Protein AF-A0A813H7I4-F1 (afdb_monomer_lite)

Foldseek 3Di:
DFPQAPDDLLVVQCVQANDLGAFQAEAEAQCFLVPPDSCNVRLVSPHAAEAEDQDPVRLVNNCVPRDDPRYDYDHDDDALVCLQVVCVVRVSRNAAHQEYEHDPLAQRPSNVVSSVVVHDHFKYKFWADLQDDPPFWFAFRDRPPVPDSRHGTHPNNCQVVVVVVQWHFRHDDLTMTMIGHCVSDHDDDPVNVVVVNVRSCVNRVVPDDPVVVVPPDDPCPRVVSSVCCVPDDVVVSVVVCVCVVVVDPDRTDGDPPD

Organism: Polarella glacialis (NCBI:txid89957)

Structure (mmCIF, N/CA/C/O backbone):
data_AF-A0A813H7I4-F1
#
_entry.id   AF-A0A813H7I4-F1
#
loop_
_atom_site.group_PDB
_atom_site.id
_atom_site.type_symbol
_atom_site.label_atom_id
_atom_site.label_alt_id
_atom_site.label_comp_id
_atom_site.label_asym_id
_atom_site.label_entity_id
_atom_site.label_seq_id
_atom_site.pdbx_PDB_ins_code
_atom_site.Cartn_x
_atom_site.Cartn_y
_atom_site.Cartn_z
_atom_site.occupancy
_atom_site.B_iso_or_equiv
_atom_site.auth_seq_id
_atom_site.auth_comp_id
_atom_site.auth_asym_id
_atom_site.auth_atom_id
_atom_site.pdbx_PDB_model_num
ATOM 1 N N . MET A 1 1 ? -14.033 4.086 -21.058 1.00 45.59 1 MET A N 1
ATOM 2 C CA . MET A 1 1 ? -12.758 3.762 -20.389 1.00 45.59 1 MET A CA 1
ATOM 3 C C . MET A 1 1 ? -13.034 2.834 -19.216 1.00 45.59 1 MET A C 1
ATOM 5 O O . MET A 1 1 ? -14.112 2.938 -18.639 1.00 45.59 1 MET A O 1
ATOM 9 N N . PRO A 1 2 ? -12.124 1.906 -18.903 1.00 55.72 2 PRO A N 1
ATOM 10 C CA . PRO A 1 2 ? -12.228 1.058 -17.719 1.00 55.72 2 PRO A CA 1
ATOM 11 C C . PRO A 1 2 ? -12.329 1.917 -16.452 1.00 55.72 2 PRO A C 1
ATOM 13 O O . PRO A 1 2 ? -11.607 2.903 -16.336 1.00 55.72 2 PRO A O 1
ATOM 16 N N . GLN A 1 3 ? -13.182 1.544 -15.495 1.00 71.12 3 GLN A N 1
ATOM 17 C CA . GLN A 1 3 ? -13.343 2.293 -14.235 1.00 71.12 3 GLN A CA 1
ATOM 18 C C . GLN A 1 3 ? -12.070 2.324 -13.369 1.00 71.12 3 GLN A C 1
ATOM 20 O O . GLN A 1 3 ? -11.965 3.164 -12.483 1.00 71.12 3 GLN A O 1
ATOM 25 N N . VAL A 1 4 ? -11.092 1.456 -13.660 1.00 79.62 4 VAL A N 1
ATOM 26 C CA . VAL A 1 4 ? -9.833 1.292 -12.907 1.00 79.62 4 VAL A CA 1
ATOM 27 C C . VAL A 1 4 ? -9.048 2.591 -12.756 1.00 79.62 4 VAL A C 1
ATOM 29 O O . VAL A 1 4 ? -8.361 2.753 -11.761 1.00 79.62 4 VAL A O 1
ATOM 32 N N . CYS A 1 5 ? -9.156 3.506 -13.720 1.00 78.88 5 CYS A N 1
ATOM 33 C CA . CYS A 1 5 ? -8.391 4.757 -13.739 1.00 78.88 5 CYS A CA 1
ATOM 34 C C . CYS A 1 5 ? -9.271 5.983 -13.958 1.00 78.88 5 CYS A C 1
ATOM 36 O O . CYS A 1 5 ? -8.814 7.036 -14.394 1.00 78.88 5 CYS A O 1
ATOM 38 N N . ALA A 1 6 ? -10.571 5.847 -13.701 1.00 76.75 6 ALA A N 1
ATOM 39 C CA . ALA A 1 6 ? -11.514 6.942 -13.842 1.00 76.75 6 ALA A CA 1
ATOM 40 C C . ALA A 1 6 ? -11.460 7.858 -12.604 1.00 76.75 6 ALA A C 1
ATOM 42 O O . ALA A 1 6 ? -12.446 7.957 -11.888 1.00 76.75 6 ALA A O 1
ATOM 43 N N . GLY A 1 7 ? -10.309 8.486 -12.329 1.00 82.81 7 GLY A N 1
ATOM 44 C CA . GLY A 1 7 ? -10.075 9.419 -11.211 1.00 82.81 7 GLY A CA 1
ATOM 45 C C . GLY A 1 7 ? -9.144 8.869 -10.114 1.00 82.81 7 GLY A C 1
ATOM 46 O O . GLY A 1 7 ? -8.697 7.728 -10.235 1.00 82.81 7 GLY A O 1
ATOM 47 N N . PRO A 1 8 ? -8.903 9.633 -9.033 1.00 87.38 8 PRO A N 1
ATOM 48 C CA . PRO A 1 8 ? -7.902 9.315 -8.011 1.00 87.38 8 PRO A CA 1
ATOM 49 C C . PRO A 1 8 ? -8.206 8.016 -7.262 1.00 87.38 8 PRO A C 1
ATOM 51 O O . PRO A 1 8 ? -9.368 7.644 -7.081 1.00 87.38 8 PRO A O 1
ATOM 54 N N . VAL A 1 9 ? -7.166 7.338 -6.771 1.00 90.06 9 VAL A N 1
ATOM 55 C CA . VAL A 1 9 ? -7.314 6.098 -5.988 1.00 90.06 9 VAL A CA 1
ATOM 56 C C . VAL A 1 9 ? -8.225 6.254 -4.769 1.00 90.06 9 VAL A C 1
ATOM 58 O O . VAL A 1 9 ? -8.968 5.332 -4.437 1.00 90.06 9 VAL A O 1
ATOM 61 N N . SER A 1 10 ? -8.225 7.432 -4.147 1.00 90.81 10 SER A N 1
ATOM 62 C CA . SER A 1 10 ? -8.954 7.750 -2.916 1.00 90.81 10 SER A CA 1
ATOM 63 C C . SER A 1 10 ? -10.484 7.705 -3.055 1.00 90.81 10 SER A C 1
ATOM 65 O O . SER A 1 10 ? -11.192 7.453 -2.080 1.00 90.81 10 SER A O 1
ATOM 67 N N . ASP A 1 11 ? -11.018 7.852 -4.265 1.00 90.19 11 ASP A N 1
ATOM 68 C CA . ASP A 1 11 ? -12.459 7.774 -4.536 1.00 90.19 11 ASP A CA 1
ATOM 69 C C . ASP A 1 11 ? -13.044 6.372 -4.277 1.00 90.19 11 ASP A C 1
ATOM 71 O O . ASP A 1 11 ? -14.259 6.214 -4.130 1.00 90.19 11 ASP A O 1
ATOM 75 N N . ILE A 1 12 ? -12.210 5.323 -4.236 1.00 90.50 12 ILE A N 1
ATOM 76 C CA . ILE A 1 12 ? -12.680 3.951 -3.986 1.00 90.50 12 ILE A CA 1
ATOM 77 C C . ILE A 1 12 ? -13.333 3.814 -2.604 1.00 90.50 12 ILE A C 1
ATOM 79 O O . ILE A 1 12 ? -14.243 3.000 -2.423 1.00 90.50 12 ILE A O 1
ATOM 83 N N . TRP A 1 13 ? -12.923 4.635 -1.635 1.00 94.06 13 TRP A N 1
ATOM 84 C CA . TRP A 1 13 ? -13.361 4.513 -0.248 1.00 94.06 13 TRP A CA 1
ATOM 85 C C . TRP A 1 13 ? -14.826 4.846 -0.044 1.00 94.06 13 TRP A C 1
ATOM 87 O O . TRP A 1 13 ? -15.459 4.230 0.806 1.00 94.06 13 TRP A O 1
ATOM 97 N N . GLU A 1 14 ? -15.393 5.754 -0.835 1.00 91.56 14 GLU A N 1
ATOM 98 C CA . GLU A 1 14 ? -16.814 6.093 -0.721 1.00 91.56 14 GLU A CA 1
ATOM 99 C C . GLU A 1 14 ? -17.712 4.915 -1.122 1.00 91.56 14 GLU A C 1
ATOM 101 O O . GLU A 1 14 ? -18.791 4.737 -0.563 1.00 91.56 14 GLU A O 1
ATOM 106 N N . SER A 1 15 ? -17.242 4.055 -2.032 1.00 87.81 15 SER A N 1
ATOM 107 C CA . SER A 1 15 ? -17.978 2.847 -2.423 1.00 87.81 15 SER A CA 1
ATOM 108 C C . SER A 1 15 ? -17.974 1.757 -1.345 1.00 87.81 15 SER A C 1
ATOM 110 O O . SER A 1 15 ? -18.937 1.002 -1.234 1.00 87.81 15 SER A O 1
ATOM 112 N N . LEU A 1 16 ? -16.909 1.685 -0.539 1.00 87.81 16 LEU A N 1
ATOM 113 C CA . LEU A 1 16 ? -16.742 0.676 0.512 1.00 87.81 16 LEU A CA 1
ATOM 114 C C . LEU A 1 16 ? -17.289 1.140 1.863 1.00 87.81 16 LEU A C 1
ATOM 116 O O . LEU A 1 16 ? -17.884 0.356 2.599 1.00 87.81 16 LEU A O 1
ATOM 120 N N . TRP A 1 17 ? -17.110 2.421 2.173 1.00 93.31 17 TRP A N 1
ATOM 121 C CA . TRP A 1 17 ? -17.512 3.051 3.424 1.00 93.31 17 TRP A CA 1
ATOM 122 C C . TRP A 1 17 ? -18.248 4.372 3.135 1.00 93.31 17 TRP A C 1
ATOM 124 O O . TRP A 1 17 ? -17.666 5.454 3.276 1.00 93.31 17 TRP A O 1
ATOM 134 N N . PRO A 1 18 ? -19.530 4.307 2.728 1.00 91.31 18 PRO A N 1
ATOM 135 C CA . PRO A 1 18 ? -20.284 5.481 2.306 1.00 91.31 18 PRO A CA 1
ATOM 136 C C . PRO A 1 18 ? -20.618 6.431 3.463 1.00 91.31 18 PRO A C 1
ATOM 138 O O . PRO A 1 18 ? -20.847 6.030 4.612 1.00 91.31 18 PRO A O 1
ATOM 141 N N . GLY A 1 19 ? -20.693 7.723 3.149 1.00 91.31 19 GLY A N 1
ATOM 142 C CA . GLY A 1 19 ? -21.045 8.782 4.085 1.00 91.31 19 GLY A CA 1
ATOM 143 C C . GLY A 1 19 ? -20.046 8.888 5.236 1.00 91.31 19 GLY A C 1
ATOM 144 O O . GLY A 1 19 ? -18.866 9.156 5.028 1.00 91.31 19 GLY A O 1
ATOM 145 N N . LYS A 1 20 ? -20.527 8.700 6.472 1.00 87.88 20 LYS A N 1
ATOM 146 C CA . LYS A 1 20 ? -19.705 8.792 7.695 1.00 87.88 20 LYS A CA 1
ATOM 147 C C . LYS A 1 20 ? -19.072 7.463 8.123 1.00 87.88 20 LYS A C 1
ATOM 149 O O . LYS A 1 20 ? -18.359 7.444 9.122 1.00 87.88 20 LYS A O 1
ATOM 154 N N . ALA A 1 21 ? -19.371 6.356 7.440 1.00 88.38 21 ALA A N 1
ATOM 155 C CA . ALA A 1 21 ? -18.761 5.070 7.758 1.00 88.38 21 ALA A CA 1
ATOM 156 C C . ALA A 1 21 ? -17.258 5.101 7.446 1.00 88.38 21 ALA A C 1
ATOM 158 O O . ALA A 1 21 ? -16.828 5.802 6.536 1.00 88.38 21 ALA A O 1
ATOM 159 N N . THR A 1 22 ? -16.459 4.331 8.180 1.00 93.38 22 THR A N 1
ATOM 160 C CA . THR A 1 22 ? -15.022 4.195 7.918 1.00 93.38 22 THR A CA 1
ATOM 161 C C . THR A 1 22 ? -14.522 2.818 8.332 1.00 93.38 22 THR A C 1
ATOM 163 O O . THR A 1 22 ? -15.202 2.108 9.079 1.00 93.38 22 THR A O 1
ATOM 166 N N . ALA A 1 23 ? -13.330 2.460 7.864 1.00 91.81 23 ALA A N 1
ATOM 167 C CA . ALA A 1 23 ? -12.610 1.293 8.344 1.00 91.81 23 ALA A CA 1
ATOM 168 C C . ALA A 1 23 ? -12.331 1.442 9.846 1.00 91.81 23 ALA A C 1
ATOM 170 O O 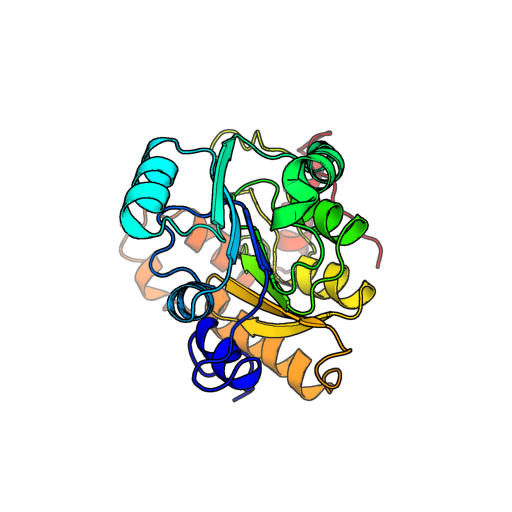. ALA A 1 23 ? -11.821 2.464 10.311 1.00 91.81 23 ALA A O 1
ATOM 171 N N . SER A 1 24 ? -12.643 0.407 10.620 1.00 92.56 24 SER A N 1
ATOM 172 C CA . SER A 1 24 ? -12.442 0.412 12.068 1.00 92.56 24 SER A CA 1
ATOM 173 C C . SER A 1 24 ? -10.961 0.487 12.436 1.00 92.56 24 SER A C 1
ATOM 175 O O . SER A 1 24 ? -10.580 1.204 13.366 1.00 92.56 24 SER A O 1
ATOM 177 N N . LYS A 1 25 ? -10.122 -0.244 11.695 1.00 96.50 25 LYS A N 1
ATOM 178 C CA . LYS A 1 25 ? -8.674 -0.302 11.883 1.00 96.50 25 LYS A CA 1
ATOM 179 C C . LYS A 1 25 ? -7.960 -0.375 10.551 1.00 96.50 25 LYS A C 1
ATOM 181 O O . LYS A 1 25 ? -8.337 -1.164 9.684 1.00 96.50 25 LYS A O 1
ATOM 186 N N . ILE A 1 26 ? -6.879 0.380 10.448 1.00 97.81 26 ILE A N 1
ATOM 187 C CA . ILE A 1 26 ? -5.976 0.350 9.306 1.00 97.81 26 ILE A CA 1
ATOM 188 C C . ILE A 1 26 ? -4.527 0.181 9.771 1.00 97.81 26 ILE A C 1
ATOM 190 O O . ILE A 1 26 ? -4.180 0.517 10.904 1.00 97.81 26 ILE A O 1
ATOM 194 N N . ILE A 1 27 ? -3.677 -0.364 8.908 1.00 98.12 27 ILE A N 1
ATOM 195 C CA . ILE A 1 27 ? -2.226 -0.371 9.108 1.00 98.12 27 ILE A CA 1
ATOM 196 C C . ILE A 1 27 ? -1.616 0.469 7.992 1.00 98.12 27 ILE A C 1
ATOM 198 O O . ILE A 1 27 ? -1.842 0.163 6.826 1.00 98.12 27 ILE A O 1
ATOM 202 N N . ILE A 1 28 ? -0.855 1.506 8.334 1.00 97.25 28 ILE A N 1
ATOM 203 C CA . ILE A 1 28 ? -0.099 2.305 7.363 1.00 97.25 28 ILE A CA 1
ATOM 204 C C . ILE A 1 28 ? 1.380 2.232 7.716 1.00 97.25 28 ILE A C 1
ATOM 206 O O . ILE A 1 28 ? 1.788 2.630 8.809 1.00 97.25 28 ILE A O 1
ATOM 210 N N . ILE A 1 29 ? 2.173 1.734 6.777 1.00 96.25 29 ILE A N 1
ATOM 211 C CA . ILE A 1 29 ? 3.627 1.677 6.856 1.00 96.25 29 ILE A CA 1
ATOM 212 C C . ILE A 1 29 ? 4.186 2.682 5.852 1.00 96.25 29 ILE A C 1
ATOM 214 O O . ILE A 1 29 ? 3.844 2.602 4.679 1.00 96.25 29 ILE A O 1
ATOM 218 N N . GLY A 1 30 ? 5.006 3.615 6.331 1.00 93.19 30 GLY A N 1
ATOM 219 C CA . GLY A 1 30 ? 5.363 4.821 5.587 1.00 93.19 30 GLY A CA 1
ATOM 220 C C . GLY A 1 30 ? 4.258 5.868 5.641 1.00 93.19 30 GLY A C 1
ATOM 221 O O . GLY A 1 30 ? 3.775 6.347 4.627 1.00 93.19 30 GLY A O 1
ATOM 222 N N . CYS A 1 31 ? 3.774 6.182 6.846 1.00 89.75 31 CYS A N 1
ATOM 223 C CA . CYS A 1 31 ? 2.616 7.063 6.998 1.00 89.75 31 CYS A CA 1
ATOM 224 C C . CYS A 1 31 ? 2.895 8.541 6.685 1.00 89.75 31 CYS A C 1
ATOM 226 O O . CYS A 1 31 ? 1.966 9.350 6.670 1.00 89.75 31 CYS A O 1
ATOM 228 N N . GLY A 1 32 ? 4.158 8.920 6.502 1.00 86.81 32 GLY A N 1
ATOM 229 C CA . GLY A 1 32 ? 4.569 10.273 6.195 1.00 86.81 32 GLY A CA 1
ATOM 230 C C . GLY A 1 32 ? 3.969 11.292 7.159 1.00 86.81 32 GLY A C 1
ATOM 231 O O . GLY A 1 32 ? 3.989 11.129 8.382 1.00 86.81 32 GLY A O 1
ATOM 232 N N . VAL A 1 33 ? 3.418 12.361 6.591 1.00 82.25 33 VAL A N 1
ATOM 233 C CA . VAL A 1 33 ? 2.656 13.376 7.335 1.00 82.25 33 VAL A CA 1
ATOM 234 C C . VAL A 1 33 ? 1.144 13.110 7.324 1.00 82.25 33 VAL A C 1
ATOM 236 O O . VAL A 1 33 ? 0.395 13.946 7.830 1.00 82.25 33 VAL A O 1
ATOM 239 N N . LEU A 1 34 ? 0.705 11.966 6.773 1.00 81.19 34 LEU A N 1
ATOM 240 C CA . LEU A 1 34 ? -0.694 11.537 6.626 1.00 81.19 34 LEU A CA 1
ATOM 241 C C . LEU A 1 34 ? -1.596 12.510 5.846 1.00 81.19 34 LEU A C 1
ATOM 243 O O . LEU A 1 34 ? -2.817 12.509 6.008 1.00 81.19 34 LEU A O 1
ATOM 247 N N . LYS A 1 35 ? -0.999 13.348 4.998 1.00 81.50 35 LYS A N 1
ATOM 248 C CA . LYS A 1 35 ? -1.699 14.334 4.175 1.00 81.50 35 LYS A CA 1
ATOM 249 C C . LYS A 1 35 ? -1.490 13.993 2.708 1.00 81.50 35 LYS A C 1
ATOM 251 O O . LYS A 1 35 ? -0.368 13.705 2.321 1.00 81.50 35 LYS A O 1
ATOM 256 N N . GLU A 1 36 ? -2.562 14.086 1.926 1.00 82.88 36 GLU A N 1
ATOM 257 C CA . GLU A 1 36 ? -2.615 13.753 0.496 1.00 82.88 36 GLU A CA 1
ATOM 258 C C . GLU A 1 36 ? -2.313 12.271 0.207 1.00 82.88 36 GLU A C 1
ATOM 260 O O . GLU A 1 36 ? -2.089 11.884 -0.932 1.00 82.88 36 GLU A O 1
ATOM 265 N N . GLU A 1 37 ? -2.391 11.432 1.242 1.00 88.25 37 GLU A N 1
ATOM 266 C CA . GLU A 1 37 ? -2.252 9.983 1.147 1.00 88.25 37 GLU A CA 1
ATOM 267 C C . GLU A 1 37 ? -3.524 9.344 0.574 1.00 88.25 37 GLU A C 1
ATOM 269 O O . GLU A 1 37 ? -4.634 9.792 0.906 1.00 88.25 37 GLU A O 1
ATOM 274 N N . PRO A 1 38 ? -3.418 8.226 -0.170 1.00 91.94 38 PRO A N 1
ATOM 275 C CA . PRO A 1 38 ? -4.579 7.500 -0.676 1.00 91.94 38 PRO A CA 1
ATOM 276 C C . PRO A 1 38 ? -5.618 7.207 0.406 1.00 91.94 38 PRO A C 1
ATOM 278 O O . PRO A 1 38 ? -6.814 7.295 0.148 1.00 91.94 38 PRO A O 1
ATOM 281 N N . THR A 1 39 ? -5.183 6.897 1.630 1.00 94.44 39 THR A N 1
ATOM 282 C CA . THR A 1 39 ? -6.037 6.537 2.774 1.00 94.44 39 THR A CA 1
ATOM 283 C C . THR A 1 39 ? -6.549 7.721 3.599 1.00 94.44 39 THR A C 1
ATOM 285 O O . THR A 1 39 ? -7.346 7.504 4.518 1.00 94.44 39 THR A O 1
ATOM 288 N N . GLN A 1 40 ? -6.176 8.966 3.277 1.00 93.31 40 GLN A N 1
ATOM 289 C CA . GLN A 1 40 ? -6.597 10.150 4.035 1.00 93.31 40 GLN A CA 1
ATOM 290 C C . GLN A 1 40 ? -8.125 10.237 4.238 1.00 93.31 40 GLN A C 1
ATOM 292 O O . GLN A 1 40 ? -8.540 10.461 5.377 1.00 93.31 40 GLN A O 1
ATOM 297 N N . PRO A 1 41 ? -8.997 9.963 3.241 1.00 94.62 41 PRO A N 1
ATOM 298 C CA . PRO A 1 41 ? -10.444 10.033 3.462 1.00 94.62 41 PRO A CA 1
ATOM 299 C C . PRO A 1 41 ? -10.965 9.084 4.550 1.00 94.62 41 PRO A C 1
ATOM 301 O O . PRO A 1 41 ? -11.939 9.397 5.231 1.00 94.62 41 PRO A O 1
ATOM 304 N N . LEU A 1 42 ? -10.326 7.925 4.754 1.00 95.38 42 LEU A N 1
ATOM 305 C CA . LEU A 1 42 ? -10.690 7.005 5.838 1.00 95.38 42 LEU A CA 1
ATOM 306 C C . LEU A 1 42 ? -10.330 7.599 7.202 1.00 95.38 42 LEU A C 1
ATOM 308 O O . LEU A 1 42 ? -11.085 7.468 8.173 1.00 95.38 42 LEU A O 1
ATOM 312 N N . LEU A 1 43 ? -9.189 8.284 7.268 1.00 94.56 43 LEU A N 1
ATOM 313 C CA . LEU A 1 43 ? -8.713 8.962 8.464 1.00 94.56 43 LEU A CA 1
ATOM 314 C C . LEU A 1 43 ? -9.567 10.173 8.819 1.00 94.56 43 LEU A C 1
ATOM 316 O O . LEU A 1 43 ? -9.892 10.349 9.994 1.00 94.56 43 LEU A O 1
ATOM 320 N N . ASP A 1 44 ? -9.989 10.954 7.832 1.00 93.31 44 ASP A N 1
ATOM 321 C CA . ASP A 1 44 ? -10.892 12.091 8.034 1.00 93.31 44 ASP A CA 1
ATOM 322 C C . ASP A 1 44 ? -12.243 11.634 8.605 1.00 93.31 44 ASP A C 1
ATOM 324 O O . ASP A 1 44 ? -12.839 12.306 9.447 1.00 93.31 44 ASP A O 1
ATOM 328 N N . LYS A 1 45 ? -12.691 10.427 8.231 1.00 94.50 45 LYS A N 1
ATOM 329 C CA . LYS A 1 45 ? -13.884 9.774 8.795 1.00 94.50 45 LYS A CA 1
ATOM 330 C C . LYS A 1 45 ? -13.641 9.093 10.152 1.00 94.50 45 LYS A C 1
ATOM 332 O O . LYS A 1 45 ? -14.567 8.523 10.724 1.00 94.50 45 LYS A O 1
ATOM 337 N N . GLY A 1 46 ? -12.425 9.160 10.696 1.00 95.00 46 GLY A N 1
ATOM 338 C CA . GLY A 1 46 ? -12.100 8.698 12.049 1.00 95.00 46 GLY A CA 1
ATOM 339 C C . GLY A 1 46 ? -11.478 7.305 12.145 1.00 95.00 46 GLY A C 1
ATOM 340 O O . GLY A 1 46 ? -11.423 6.761 13.250 1.00 95.00 46 GLY A O 1
ATOM 341 N N . ALA A 1 47 ? -10.980 6.731 11.041 1.00 96.25 47 ALA A N 1
ATOM 342 C CA . ALA A 1 47 ? -10.280 5.448 11.090 1.00 96.25 47 ALA A CA 1
ATOM 343 C C . ALA A 1 47 ? -9.118 5.495 12.097 1.00 96.25 47 ALA A C 1
ATOM 345 O O . ALA A 1 47 ? -8.348 6.467 12.162 1.00 96.25 47 ALA A O 1
ATOM 346 N N . GLY A 1 48 ? -9.035 4.443 12.911 1.00 96.75 48 GLY A N 1
ATOM 347 C CA . GLY A 1 48 ? -7.949 4.193 13.852 1.00 96.75 48 GLY A CA 1
ATOM 348 C C . GLY A 1 48 ? -6.966 3.158 13.315 1.00 96.75 48 GLY A C 1
ATOM 349 O O . GLY A 1 48 ? -7.130 2.648 12.211 1.00 96.75 48 GLY A O 1
ATOM 350 N N . GLY A 1 49 ? -5.970 2.798 14.118 1.00 97.44 49 GLY A N 1
ATOM 351 C CA . GLY A 1 49 ? -5.065 1.697 13.804 1.00 97.44 49 GLY A CA 1
ATOM 352 C C . GLY A 1 49 ? -3.601 1.980 14.107 1.00 97.44 49 GLY A C 1
ATOM 353 O O . GLY A 1 49 ? -3.286 2.725 15.038 1.00 97.44 49 GLY A O 1
ATOM 354 N N . LEU A 1 50 ? -2.722 1.324 13.354 1.00 97.81 50 LEU A N 1
ATOM 355 C CA . LEU A 1 50 ? -1.273 1.347 13.535 1.00 97.81 50 LEU A CA 1
ATOM 356 C C . LEU A 1 50 ? -0.609 2.091 12.373 1.00 97.81 50 LEU A C 1
ATOM 358 O O . LEU A 1 50 ? -0.794 1.728 11.217 1.00 97.81 50 LEU A O 1
ATOM 362 N N . PHE A 1 51 ? 0.189 3.098 12.697 1.00 97.38 51 PHE A N 1
ATOM 363 C CA . PHE A 1 51 ? 0.850 3.985 11.748 1.00 97.38 51 PHE A CA 1
ATOM 364 C C . PHE A 1 51 ? 2.340 3.989 12.049 1.00 97.38 51 PHE A C 1
ATOM 366 O O . PHE A 1 51 ? 2.728 4.143 13.207 1.00 97.38 51 PHE A O 1
ATOM 373 N N . ILE A 1 52 ? 3.175 3.791 11.038 1.00 96.62 52 ILE A N 1
ATOM 374 C CA . ILE A 1 52 ? 4.618 3.656 11.225 1.00 96.62 52 ILE A CA 1
ATOM 375 C C . ILE A 1 52 ? 5.344 4.460 10.165 1.00 96.62 52 ILE A C 1
ATOM 377 O O . ILE A 1 52 ? 5.023 4.349 8.987 1.00 96.62 52 ILE A O 1
ATOM 381 N N . ASP A 1 53 ? 6.353 5.220 10.576 1.00 95.69 53 ASP A N 1
ATOM 382 C CA . ASP A 1 53 ? 7.290 5.871 9.662 1.00 95.69 53 ASP A CA 1
ATOM 383 C C . ASP A 1 53 ? 8.682 5.962 10.310 1.00 95.69 53 ASP A C 1
ATOM 385 O O . ASP A 1 53 ? 8.818 6.086 11.534 1.00 95.69 53 ASP A O 1
ATOM 389 N N . MET A 1 54 ? 9.739 5.873 9.506 1.00 93.81 54 MET A N 1
ATOM 390 C CA . MET A 1 54 ? 11.114 5.959 10.001 1.00 93.81 54 MET A CA 1
ATOM 391 C C . MET A 1 54 ? 11.590 7.406 10.195 1.00 93.81 54 MET A C 1
ATOM 393 O O . MET A 1 54 ? 12.455 7.659 11.039 1.00 93.81 54 MET A O 1
ATOM 397 N N . ASP A 1 55 ? 11.011 8.370 9.479 1.00 94.06 55 ASP A N 1
ATOM 398 C CA . ASP A 1 55 ? 11.336 9.785 9.598 1.00 94.06 55 ASP A CA 1
ATOM 399 C C . ASP A 1 55 ? 10.666 10.379 10.840 1.00 94.06 55 ASP A C 1
ATOM 401 O O . ASP A 1 55 ? 9.462 10.640 10.918 1.00 94.06 55 ASP A O 1
ATOM 405 N N . LYS A 1 56 ? 11.502 10.654 11.839 1.00 94.75 56 LYS A N 1
ATOM 406 C CA . LYS A 1 56 ? 11.089 11.234 13.117 1.00 94.75 56 LYS A CA 1
ATOM 407 C C . LYS A 1 56 ? 10.358 12.571 12.966 1.00 94.75 56 LYS A C 1
ATOM 409 O O . LYS A 1 56 ? 9.507 12.894 13.795 1.00 94.75 56 LYS A O 1
ATOM 414 N N . THR A 1 57 ? 10.700 13.369 11.959 1.00 94.31 57 THR A N 1
ATOM 415 C CA . THR A 1 57 ? 10.058 14.663 11.694 1.00 94.31 57 THR A CA 1
ATOM 416 C C . THR A 1 57 ? 8.645 14.448 11.172 1.00 94.31 57 THR A C 1
ATOM 418 O O . THR A 1 57 ? 7.706 15.043 11.705 1.00 94.31 57 THR A O 1
ATOM 421 N N . ARG A 1 58 ? 8.478 13.530 10.213 1.00 92.19 58 ARG A N 1
ATOM 422 C CA . ARG A 1 58 ? 7.165 13.149 9.672 1.00 92.19 58 ARG A CA 1
ATOM 423 C C . ARG A 1 58 ? 6.261 12.562 10.754 1.00 92.19 58 ARG A C 1
ATOM 425 O O . ARG A 1 58 ? 5.145 13.041 10.932 1.00 92.19 58 ARG A O 1
ATOM 432 N N . VAL A 1 59 ? 6.784 11.660 11.590 1.00 94.12 59 VAL A N 1
ATOM 433 C CA . VAL A 1 59 ? 6.038 11.101 12.734 1.00 94.12 59 VAL A CA 1
ATOM 434 C C . VAL A 1 59 ? 5.581 12.184 13.710 1.00 94.12 59 VAL A C 1
ATOM 436 O O . VAL A 1 59 ? 4.434 12.174 14.151 1.00 94.12 59 VAL A O 1
ATOM 439 N N . ARG A 1 60 ? 6.443 13.151 14.046 1.00 93.88 60 ARG A N 1
ATOM 440 C CA . ARG A 1 60 ? 6.052 14.273 14.917 1.00 93.88 60 ARG A CA 1
ATOM 441 C C . ARG A 1 60 ? 4.912 15.090 14.315 1.00 93.88 60 ARG A C 1
ATOM 443 O O . ARG A 1 60 ? 4.000 15.467 15.045 1.00 93.88 60 ARG A O 1
ATOM 450 N N . HIS A 1 61 ? 4.954 15.342 13.009 1.00 92.12 61 HIS A N 1
ATOM 451 C CA . HIS A 1 61 ? 3.888 16.051 12.303 1.00 92.12 61 HIS A CA 1
ATOM 452 C C . HIS A 1 61 ? 2.587 15.240 12.290 1.00 92.12 61 HIS A C 1
ATOM 454 O O . HIS A 1 61 ? 1.530 15.789 12.594 1.00 92.12 61 HIS A O 1
ATOM 460 N N . ALA A 1 62 ? 2.658 13.935 12.020 1.00 91.06 62 ALA A N 1
ATOM 461 C CA . ALA A 1 62 ? 1.504 13.040 12.060 1.00 91.06 62 ALA A CA 1
ATOM 462 C C . ALA A 1 62 ? 0.858 13.004 13.458 1.00 91.06 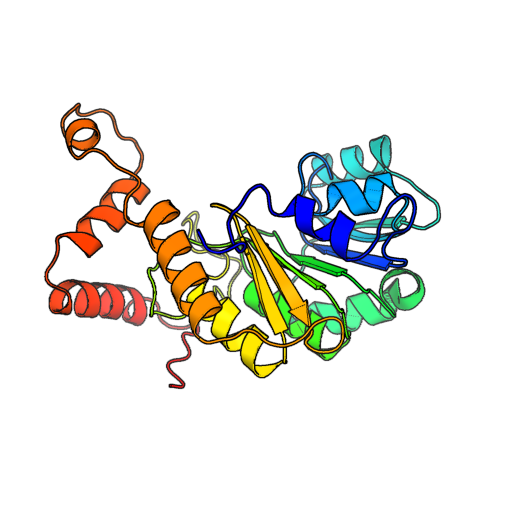62 ALA A C 1
ATOM 464 O O . ALA A 1 62 ? -0.361 13.112 13.583 1.00 91.06 62 ALA A O 1
ATOM 465 N N . ILE A 1 63 ? 1.664 12.942 14.525 1.00 92.62 63 ILE A N 1
ATOM 466 C CA . ILE A 1 63 ? 1.175 13.025 15.910 1.00 92.62 63 ILE A CA 1
ATOM 467 C C . ILE A 1 63 ? 0.502 14.374 16.170 1.00 92.62 63 ILE A C 1
ATOM 469 O O . ILE A 1 63 ? -0.590 14.410 16.728 1.00 92.62 63 ILE A O 1
ATOM 473 N N . PHE A 1 64 ? 1.122 15.480 15.760 1.00 91.56 64 PHE A N 1
ATOM 474 C CA . PHE A 1 64 ? 0.572 16.813 16.002 1.00 91.56 64 PHE A CA 1
ATOM 475 C C . PHE A 1 64 ? -0.768 17.038 15.285 1.00 91.56 64 PHE A C 1
ATOM 477 O O . PHE A 1 64 ? -1.696 17.580 15.879 1.00 91.56 64 PHE A O 1
ATOM 484 N N . ASN A 1 65 ? -0.887 16.591 14.034 1.00 87.50 65 ASN A N 1
ATOM 485 C CA . ASN A 1 65 ? -2.065 16.855 13.207 1.00 87.50 65 ASN A CA 1
ATOM 486 C C . ASN A 1 65 ? -3.191 15.836 13.403 1.00 87.50 65 ASN A C 1
ATOM 488 O O . ASN A 1 65 ? -4.355 16.159 13.178 1.00 87.50 65 ASN A O 1
ATOM 492 N N . MET A 1 66 ? -2.857 14.591 13.757 1.00 87.50 66 MET A N 1
ATOM 493 C CA . MET A 1 66 ? -3.777 13.461 13.599 1.00 87.50 66 MET A CA 1
ATOM 494 C C . MET A 1 66 ? -3.829 12.506 14.789 1.00 87.50 66 MET A C 1
ATOM 496 O O . MET A 1 66 ? -4.427 11.431 14.670 1.00 87.50 66 MET A O 1
ATOM 500 N N . ALA A 1 67 ? -3.269 12.883 15.941 1.00 87.06 67 ALA A N 1
ATOM 501 C CA . ALA A 1 67 ? -3.420 12.108 17.166 1.00 87.06 67 ALA A CA 1
ATOM 502 C C . ALA A 1 67 ? -4.901 11.874 17.507 1.00 87.06 67 ALA A C 1
ATOM 504 O O . ALA A 1 67 ? -5.710 12.797 17.581 1.00 87.06 67 ALA A O 1
ATOM 505 N N . ALA A 1 68 ? -5.239 10.613 17.758 1.00 91.56 68 ALA A N 1
ATOM 506 C CA . ALA A 1 68 ? -6.530 10.201 18.286 1.00 91.56 68 ALA A CA 1
ATOM 507 C C . ALA A 1 68 ? -6.326 8.976 19.191 1.00 91.56 68 ALA A C 1
ATOM 509 O O . ALA A 1 68 ? -5.410 8.195 18.934 1.00 91.56 68 ALA A O 1
ATOM 510 N N . PRO A 1 69 ? -7.179 8.738 20.207 1.00 92.94 69 PRO A N 1
ATOM 511 C CA . PRO A 1 69 ? -7.048 7.571 21.090 1.00 92.94 69 PRO A CA 1
ATOM 512 C C . PRO A 1 69 ? -7.071 6.224 20.353 1.00 92.94 69 PRO A C 1
ATOM 514 O O . PRO A 1 69 ? -6.537 5.231 20.839 1.00 92.94 69 PRO A O 1
ATOM 517 N N . SER A 1 70 ? -7.693 6.185 19.174 1.00 95.62 70 SER A N 1
ATOM 518 C CA . SER A 1 70 ? -7.770 5.010 18.309 1.00 95.62 70 SER A CA 1
ATOM 519 C C . SER A 1 70 ? -6.535 4.809 17.421 1.00 95.62 70 SER A C 1
ATOM 521 O O . SER A 1 70 ? -6.493 3.826 16.685 1.00 95.62 70 SER A O 1
ATOM 523 N N . ARG A 1 71 ? -5.538 5.704 17.460 1.00 96.25 71 ARG A N 1
ATOM 524 C CA . ARG A 1 71 ? -4.364 5.703 16.573 1.00 96.25 71 ARG A CA 1
ATOM 525 C C . ARG A 1 71 ? -3.076 5.556 17.370 1.00 96.25 71 ARG A C 1
ATOM 527 O O . ARG A 1 71 ? -2.809 6.338 18.278 1.00 96.25 71 ARG A O 1
ATOM 534 N N . LEU A 1 72 ? -2.255 4.589 16.981 1.00 97.06 72 LEU A N 1
ATOM 535 C CA . LEU A 1 72 ? -0.894 4.430 17.476 1.00 97.06 72 LEU A CA 1
ATOM 536 C C . LEU A 1 72 ? 0.086 4.776 16.358 1.00 97.06 72 LEU A C 1
ATOM 538 O O . LEU A 1 72 ? 0.127 4.073 15.352 1.00 97.06 72 LEU A O 1
ATOM 542 N N . ILE A 1 73 ? 0.867 5.838 16.550 1.00 96.69 73 ILE A N 1
ATOM 543 C CA . ILE A 1 73 ? 1.870 6.301 15.586 1.00 96.69 73 ILE A CA 1
ATOM 544 C C . ILE A 1 73 ? 3.262 6.015 16.154 1.00 96.69 73 ILE A C 1
ATOM 546 O O . ILE A 1 73 ? 3.597 6.496 17.238 1.00 96.69 73 ILE A O 1
ATOM 550 N N . LEU A 1 74 ? 4.059 5.223 15.440 1.00 96.62 74 LEU A N 1
ATOM 551 C CA . LEU A 1 74 ? 5.386 4.777 15.860 1.00 96.62 74 LEU A CA 1
ATOM 552 C C . LEU A 1 74 ? 6.470 5.344 14.946 1.00 96.62 74 LEU A C 1
ATOM 554 O O . LEU A 1 74 ? 6.309 5.398 13.729 1.00 96.62 74 LEU A O 1
ATOM 558 N N . ASN A 1 75 ? 7.605 5.707 15.547 1.00 96.19 75 ASN A N 1
ATOM 559 C CA . ASN A 1 75 ? 8.815 6.037 14.807 1.00 9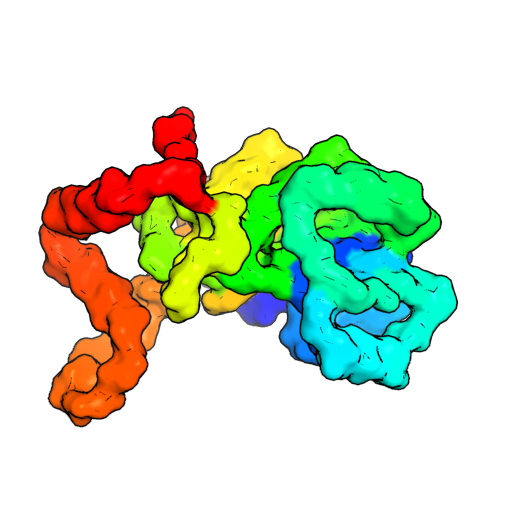6.19 75 ASN A CA 1
ATOM 560 C C . ASN A 1 75 ? 9.783 4.855 14.819 1.00 96.19 75 ASN A C 1
ATOM 562 O O . ASN A 1 75 ? 10.477 4.641 15.812 1.00 96.19 75 ASN A O 1
ATOM 566 N N . MET A 1 76 ? 9.811 4.083 13.735 1.00 94.94 76 MET A N 1
ATOM 567 C CA . MET A 1 76 ? 10.721 2.948 13.587 1.00 94.94 76 MET A CA 1
ATOM 568 C C . MET A 1 76 ? 10.899 2.558 12.121 1.00 94.94 76 MET A C 1
ATOM 570 O O . MET A 1 76 ? 10.026 2.806 11.292 1.00 94.94 76 MET A O 1
ATOM 574 N N . SER A 1 77 ? 12.020 1.907 11.814 1.00 91.81 77 SER A N 1
ATOM 575 C CA . SER A 1 77 ? 12.187 1.203 10.547 1.00 91.81 77 SER A CA 1
ATOM 576 C C . SER A 1 77 ? 11.451 -0.134 10.580 1.00 91.81 77 SER A C 1
ATOM 578 O O . SER A 1 77 ? 11.299 -0.772 11.626 1.00 91.81 77 SER A O 1
ATOM 580 N N . VAL A 1 78 ? 11.000 -0.571 9.411 1.00 91.44 78 VAL A N 1
ATOM 581 C CA . VAL A 1 78 ? 10.293 -1.836 9.241 1.00 91.44 78 VAL A CA 1
ATOM 582 C C . VAL A 1 78 ? 11.047 -2.739 8.279 1.00 91.44 78 VAL A C 1
ATOM 584 O O . VAL A 1 78 ? 11.667 -2.288 7.323 1.00 91.44 78 VAL A O 1
ATOM 587 N N . GLN A 1 79 ? 10.992 -4.038 8.548 1.00 91.44 79 GLN A N 1
ATOM 588 C CA . GLN A 1 79 ? 11.460 -5.077 7.639 1.00 91.44 79 GLN A CA 1
ATOM 589 C C . GLN A 1 79 ? 10.481 -6.247 7.705 1.00 91.44 79 GLN A C 1
ATOM 591 O O . GLN A 1 79 ? 9.832 -6.456 8.735 1.00 91.44 79 GLN A O 1
ATOM 596 N N . ALA A 1 80 ? 10.390 -7.027 6.628 1.00 91.75 80 ALA A N 1
ATOM 597 C CA . ALA A 1 80 ? 9.426 -8.120 6.506 1.00 91.75 80 ALA A CA 1
ATOM 598 C C . ALA A 1 80 ? 9.446 -9.081 7.711 1.00 91.75 80 ALA A C 1
ATOM 600 O O . ALA A 1 80 ? 8.402 -9.382 8.290 1.00 91.75 80 ALA A O 1
ATOM 601 N N . HIS A 1 81 ? 10.633 -9.488 8.172 1.00 91.56 81 HIS A N 1
ATOM 602 C CA . HIS A 1 81 ? 10.767 -10.439 9.279 1.00 91.56 81 HIS A CA 1
ATOM 603 C C . HIS A 1 81 ? 10.288 -9.896 10.643 1.00 91.56 81 HIS A C 1
ATOM 605 O O . HIS A 1 81 ? 9.991 -10.680 11.545 1.00 91.56 81 HIS A O 1
ATOM 611 N N . HIS A 1 82 ? 10.148 -8.575 10.799 1.00 92.44 82 HIS A N 1
ATOM 612 C CA . HIS A 1 82 ? 9.639 -7.950 12.023 1.00 92.44 82 HIS A CA 1
ATOM 613 C C . HIS A 1 82 ? 8.105 -7.888 12.089 1.00 92.44 82 HIS A C 1
ATOM 615 O O . HIS A 1 82 ? 7.550 -7.740 13.180 1.00 92.44 82 HIS A O 1
ATOM 621 N N . MET A 1 83 ? 7.394 -8.031 10.963 1.00 94.94 83 MET A N 1
ATOM 622 C CA . MET A 1 83 ? 5.952 -7.732 10.885 1.00 94.94 83 MET A CA 1
ATOM 623 C C . MET A 1 83 ? 5.100 -8.598 11.814 1.00 94.94 83 MET A C 1
ATOM 625 O O . MET A 1 83 ? 4.201 -8.097 12.489 1.00 94.94 83 MET A O 1
ATOM 629 N N . ARG A 1 84 ? 5.421 -9.889 11.938 1.00 95.50 84 ARG A N 1
ATOM 630 C CA . ARG A 1 84 ? 4.715 -10.794 12.858 1.00 95.50 84 ARG A CA 1
ATOM 631 C C . ARG A 1 84 ? 4.843 -10.355 14.317 1.00 95.50 84 ARG A C 1
ATOM 633 O O . ARG A 1 84 ? 3.867 -10.432 15.063 1.00 95.50 84 ARG A O 1
ATOM 640 N N . HIS A 1 85 ? 6.037 -9.934 14.731 1.00 96.19 85 HIS A N 1
ATOM 641 C CA . HIS A 1 85 ? 6.274 -9.467 16.096 1.00 96.19 85 HIS A CA 1
ATOM 642 C C . HIS A 1 85 ? 5.536 -8.153 16.349 1.00 96.19 85 HIS A C 1
ATOM 644 O O . HIS A 1 85 ? 4.765 -8.064 17.299 1.00 96.19 85 HIS A O 1
ATOM 650 N N . LEU A 1 86 ? 5.680 -7.202 15.429 1.00 96.12 86 LEU A N 1
ATOM 651 C CA . LEU A 1 86 ? 5.044 -5.890 15.469 1.00 96.12 86 LEU A CA 1
ATOM 652 C C . LEU A 1 86 ? 3.510 -5.977 15.594 1.00 96.12 86 LEU A C 1
ATOM 654 O O . LEU A 1 86 ? 2.912 -5.365 16.479 1.00 96.12 86 LEU A O 1
ATOM 658 N N . VAL A 1 87 ? 2.858 -6.800 14.764 1.00 96.38 87 VAL A N 1
ATOM 659 C CA . VAL A 1 87 ? 1.397 -7.015 14.824 1.00 96.38 87 VAL A CA 1
ATOM 660 C C . VAL A 1 87 ? 0.976 -7.672 16.143 1.00 96.38 87 VAL A C 1
ATOM 662 O O . VAL A 1 87 ? -0.102 -7.382 16.669 1.00 96.38 87 VAL A O 1
ATOM 665 N N . LYS A 1 88 ? 1.811 -8.558 16.699 1.00 96.75 88 LYS A N 1
ATOM 666 C CA . LYS A 1 88 ? 1.550 -9.215 17.986 1.00 96.75 88 LYS A CA 1
ATOM 667 C C . LYS A 1 88 ? 1.686 -8.241 19.157 1.00 96.75 88 LYS A C 1
ATOM 669 O O . LYS A 1 88 ? 0.841 -8.273 20.050 1.00 96.75 88 LYS A O 1
ATOM 674 N N . GLU A 1 89 ? 2.718 -7.407 19.153 1.00 97.44 89 GLU A N 1
ATOM 675 C CA . GLU A 1 89 ? 2.979 -6.397 20.180 1.00 97.44 89 GLU A CA 1
ATOM 676 C C . GLU A 1 89 ? 1.871 -5.337 20.205 1.00 97.44 89 GLU A C 1
ATOM 678 O O . GLU A 1 89 ? 1.289 -5.058 21.252 1.00 97.44 89 GLU A O 1
ATOM 683 N N . HIS A 1 90 ? 1.472 -4.839 19.034 1.00 97.19 90 HIS A N 1
ATOM 684 C CA . HIS A 1 90 ? 0.457 -3.790 18.893 1.00 97.19 90 HIS A CA 1
ATOM 685 C C . HIS A 1 90 ? -0.918 -4.339 18.500 1.00 97.19 90 HIS A C 1
ATOM 687 O O . HIS A 1 90 ? -1.684 -3.713 17.760 1.00 97.19 90 HIS A O 1
ATOM 693 N N . ARG A 1 91 ? -1.273 -5.517 19.026 1.00 96.38 91 ARG A N 1
ATOM 694 C CA . ARG A 1 91 ? -2.494 -6.257 18.666 1.00 96.38 91 ARG A CA 1
ATOM 695 C C . ARG A 1 91 ? -3.776 -5.430 18.795 1.00 96.38 91 ARG A C 1
ATOM 697 O O . ARG A 1 91 ? -4.689 -5.618 17.995 1.00 96.38 91 ARG A O 1
ATOM 704 N N . SER A 1 92 ? -3.877 -4.542 19.785 1.00 95.88 92 SER A N 1
ATOM 705 C CA . SER A 1 92 ? -5.054 -3.678 19.974 1.00 95.88 92 SER A CA 1
ATOM 706 C C . SER A 1 92 ? -5.318 -2.778 18.763 1.00 95.88 92 SER A C 1
ATOM 708 O O . SER A 1 92 ? -6.481 -2.591 18.404 1.00 95.88 92 SER A O 1
ATOM 710 N N . PHE A 1 93 ? -4.261 -2.314 18.094 1.00 96.62 93 PHE A N 1
ATOM 711 C CA . PHE A 1 93 ? -4.315 -1.417 16.939 1.00 96.62 93 PHE A CA 1
ATOM 712 C C . PHE A 1 93 ? -4.260 -2.161 15.598 1.00 96.62 93 PHE A C 1
ATOM 714 O O . PHE A 1 93 ? -4.902 -1.732 14.648 1.00 96.62 93 PHE A O 1
ATOM 721 N N . ALA A 1 94 ? -3.564 -3.301 15.531 1.00 95.38 94 ALA A N 1
ATOM 722 C CA . ALA A 1 94 ? -3.348 -4.038 14.281 1.00 95.38 94 ALA A CA 1
ATOM 723 C C . ALA A 1 94 ? -4.338 -5.195 14.037 1.00 95.38 94 ALA A C 1
ATOM 725 O O . ALA A 1 94 ? -4.651 -5.526 12.894 1.00 95.38 94 ALA A O 1
ATOM 726 N N . LYS A 1 95 ? -4.848 -5.856 15.089 1.00 93.06 95 LYS A N 1
ATOM 727 C CA . LYS A 1 95 ? -5.731 -7.021 14.906 1.00 93.06 95 LYS A CA 1
ATOM 728 C C . LYS A 1 95 ? -7.074 -6.590 14.331 1.00 93.06 95 LYS A C 1
ATOM 730 O O . LYS A 1 95 ? -7.794 -5.818 14.973 1.00 93.06 95 LYS A O 1
ATOM 735 N N . GLY A 1 96 ? -7.440 -7.215 13.214 1.00 93.94 96 GLY A N 1
ATOM 736 C CA . GLY A 1 96 ? -8.670 -6.919 12.486 1.00 93.94 96 GLY A CA 1
ATOM 737 C C . GLY A 1 96 ? -8.543 -5.687 11.596 1.00 93.94 96 GLY A C 1
ATOM 738 O O . GLY A 1 96 ? -9.558 -5.069 11.317 1.00 93.94 96 GLY A O 1
ATOM 739 N N . ALA A 1 97 ? -7.320 -5.306 11.208 1.00 97.19 97 ALA A N 1
ATOM 740 C CA . ALA A 1 97 ? -7.114 -4.273 10.204 1.00 97.19 97 ALA A CA 1
ATOM 741 C C . ALA A 1 97 ? -7.855 -4.631 8.909 1.00 97.19 97 ALA A C 1
ATOM 743 O O . ALA A 1 97 ? -7.679 -5.723 8.369 1.00 97.19 97 ALA A O 1
ATOM 744 N N . GLU A 1 98 ? -8.689 -3.706 8.445 1.00 97.69 98 GLU A N 1
ATOM 745 C CA . GLU A 1 98 ? -9.499 -3.834 7.233 1.00 97.69 98 GLU A CA 1
ATOM 746 C C . GLU A 1 98 ? -8.762 -3.280 6.011 1.00 97.69 98 GLU A C 1
ATOM 748 O O . GLU A 1 98 ? -8.958 -3.780 4.904 1.00 97.69 98 GLU A O 1
ATOM 753 N N . VAL A 1 99 ? -7.885 -2.293 6.220 1.00 98.06 99 VAL A N 1
ATOM 754 C CA . VAL A 1 99 ? -7.056 -1.676 5.177 1.00 98.06 99 VAL A CA 1
ATOM 755 C C . VAL A 1 99 ? -5.588 -1.743 5.573 1.00 98.06 99 VAL A C 1
ATOM 757 O O . VAL A 1 99 ? -5.245 -1.473 6.726 1.00 98.06 99 VAL A O 1
ATOM 760 N N . ILE A 1 100 ? -4.721 -2.086 4.622 1.00 98.31 100 ILE A N 1
ATOM 761 C CA . ILE A 1 100 ? -3.266 -2.001 4.783 1.00 98.31 100 ILE A CA 1
ATOM 762 C C . ILE A 1 100 ? -2.683 -1.148 3.657 1.00 98.31 100 ILE A C 1
ATOM 764 O O . ILE A 1 100 ? -2.948 -1.427 2.493 1.00 98.31 100 ILE A O 1
ATOM 768 N N . GLN A 1 101 ? -1.879 -0.145 4.004 1.00 97.38 101 GLN A N 1
ATOM 769 C CA . GLN A 1 101 ? -1.049 0.632 3.082 1.00 97.38 101 GLN A CA 1
ATOM 770 C C . GLN A 1 101 ? 0.427 0.402 3.421 1.00 97.38 101 GLN A C 1
ATOM 772 O O . GLN A 1 101 ? 0.800 0.412 4.598 1.00 97.38 101 GLN A O 1
ATOM 777 N N . VAL A 1 102 ? 1.255 0.198 2.397 1.00 95.56 102 VAL A N 1
ATOM 778 C CA . VAL A 1 102 ? 2.718 0.141 2.519 1.00 95.56 102 VAL A CA 1
ATOM 779 C C . VAL A 1 102 ? 3.325 1.033 1.432 1.00 95.56 102 VAL A C 1
ATOM 781 O O . VAL A 1 102 ? 3.115 0.750 0.254 1.00 95.56 102 VAL A O 1
ATOM 784 N N . ASP A 1 103 ? 4.018 2.092 1.857 1.00 91.94 103 ASP A N 1
ATOM 785 C CA . ASP A 1 103 ? 4.731 3.072 1.019 1.00 91.94 103 ASP A CA 1
ATOM 786 C C . ASP A 1 103 ? 6.049 3.496 1.706 1.00 91.94 103 ASP A C 1
ATOM 788 O O . ASP A 1 103 ? 6.117 4.490 2.424 1.00 91.94 103 ASP A O 1
ATOM 792 N N . ILE A 1 104 ? 7.099 2.683 1.589 1.00 87.31 104 ILE A N 1
ATOM 793 C CA . ILE A 1 104 ? 8.415 2.913 2.222 1.00 87.31 104 ILE A CA 1
ATOM 794 C C . ILE A 1 104 ? 9.568 2.946 1.221 1.00 87.31 104 ILE A C 1
ATOM 796 O O . ILE A 1 104 ? 10.728 2.761 1.605 1.00 87.31 104 ILE A O 1
ATOM 800 N N . ASP A 1 105 ? 9.244 3.131 -0.053 1.00 80.81 105 ASP A N 1
ATOM 801 C CA . ASP A 1 105 ? 10.166 3.268 -1.172 1.00 80.81 105 ASP A CA 1
ATOM 802 C C . ASP A 1 105 ? 11.301 2.230 -1.262 1.00 80.81 105 ASP A C 1
ATOM 804 O O . ASP A 1 105 ? 12.364 2.497 -1.825 1.00 80.81 105 ASP A O 1
ATOM 808 N N . THR A 1 106 ? 11.133 1.042 -0.674 1.00 83.38 106 THR A N 1
ATOM 809 C CA . THR A 1 106 ? 12.227 0.080 -0.464 1.00 83.38 106 THR A CA 1
ATOM 810 C C . THR A 1 106 ? 11.731 -1.355 -0.525 1.00 83.38 106 THR A C 1
ATOM 812 O O . THR A 1 106 ? 11.795 -1.982 -1.572 1.00 83.38 106 THR A O 1
ATOM 815 N N . VAL A 1 107 ? 11.253 -1.915 0.581 1.00 86.50 107 VAL A N 1
ATOM 816 C CA . VAL A 1 107 ? 10.898 -3.339 0.706 1.00 86.50 107 VAL A CA 1
ATOM 817 C C . VAL A 1 107 ? 9.389 -3.542 0.836 1.00 86.50 107 VAL A C 1
ATOM 819 O O . VAL A 1 107 ? 8.926 -4.390 1.603 1.00 86.50 107 VAL A O 1
ATOM 822 N N . ASP A 1 108 ? 8.615 -2.769 0.074 1.00 90.25 108 ASP A N 1
ATOM 823 C CA . ASP A 1 108 ? 7.150 -2.724 0.104 1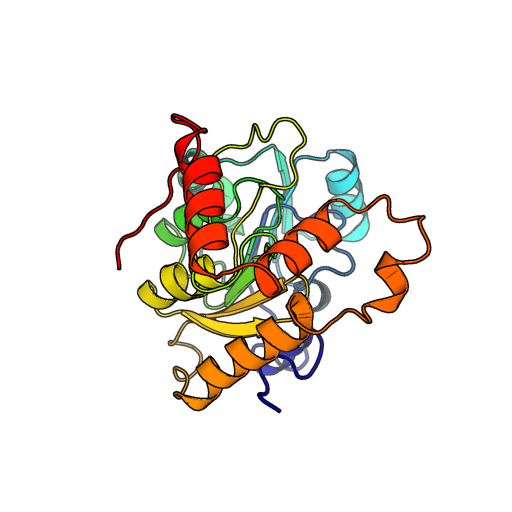.00 90.25 108 ASP A CA 1
ATOM 824 C C . ASP A 1 108 ? 6.514 -4.099 -0.125 1.00 90.25 108 ASP A C 1
ATOM 826 O O . ASP A 1 108 ? 5.705 -4.556 0.684 1.00 90.25 108 ASP A O 1
ATOM 830 N N . GLY A 1 109 ? 6.942 -4.807 -1.178 1.00 91.19 109 GLY A N 1
ATOM 831 C CA . GLY A 1 109 ? 6.502 -6.168 -1.507 1.00 91.19 109 GLY A CA 1
ATOM 832 C C . GLY A 1 109 ? 6.675 -7.155 -0.349 1.00 91.19 109 GLY A C 1
ATOM 833 O O . GLY A 1 109 ? 5.688 -7.733 0.126 1.00 91.19 109 GLY A O 1
ATOM 834 N N . PRO A 1 110 ? 7.906 -7.353 0.159 1.00 92.06 110 PRO A N 1
ATOM 835 C CA . PRO A 1 110 ? 8.166 -8.232 1.296 1.00 92.06 110 PRO A CA 1
ATOM 836 C C . PRO A 1 110 ? 7.402 -7.844 2.564 1.00 92.06 110 PRO A C 1
ATOM 838 O O . PRO A 1 110 ? 6.871 -8.722 3.248 1.00 92.06 110 PRO A O 1
ATOM 841 N N . VAL A 1 111 ? 7.319 -6.548 2.883 1.00 95.56 111 VAL A N 1
ATOM 842 C CA . VAL A 1 111 ? 6.589 -6.055 4.061 1.00 95.56 111 VAL A CA 1
ATOM 843 C C . VAL A 1 111 ? 5.093 -6.337 3.934 1.00 95.56 111 VAL A C 1
ATOM 845 O O . VAL A 1 111 ? 4.504 -6.893 4.863 1.00 95.56 111 VAL A O 1
ATOM 848 N N . MET A 1 112 ? 4.492 -6.044 2.778 1.00 96.81 112 MET A N 1
ATOM 849 C CA . MET A 1 112 ? 3.088 -6.342 2.495 1.00 96.81 112 MET A CA 1
ATOM 850 C C . MET A 1 112 ? 2.802 -7.843 2.627 1.00 96.81 112 MET A C 1
ATOM 852 O O . MET A 1 112 ? 1.871 -8.243 3.325 1.00 96.81 112 MET A O 1
ATOM 856 N N . ASN A 1 113 ? 3.633 -8.700 2.028 1.00 94.81 113 ASN A N 1
ATOM 857 C CA . ASN A 1 113 ? 3.462 -10.151 2.126 1.00 94.81 113 ASN A CA 1
ATOM 858 C C . ASN A 1 113 ? 3.538 -10.660 3.566 1.00 94.81 113 ASN A C 1
ATOM 860 O O . ASN A 1 113 ? 2.706 -11.478 3.962 1.00 94.81 113 ASN A O 1
ATOM 864 N N . ALA A 1 114 ? 4.492 -10.161 4.354 1.00 95.94 114 ALA A N 1
ATOM 865 C CA . ALA A 1 114 ? 4.638 -10.544 5.753 1.00 95.94 114 ALA A CA 1
ATOM 866 C C . ALA A 1 114 ? 3.450 -10.075 6.611 1.00 95.94 114 ALA A C 1
ATOM 868 O O . ALA A 1 114 ? 3.013 -10.799 7.508 1.00 95.94 114 ALA A O 1
ATOM 869 N N . LEU A 1 115 ? 2.876 -8.900 6.323 1.00 97.19 115 LEU A N 1
ATOM 870 C CA . LEU A 1 115 ? 1.632 -8.448 6.954 1.00 97.19 115 LEU A CA 1
ATOM 871 C C . LEU A 1 115 ? 0.458 -9.367 6.597 1.00 97.19 115 LEU A C 1
ATOM 873 O O . LEU A 1 115 ? -0.307 -9.755 7.483 1.00 97.19 115 LEU A O 1
ATOM 877 N N . LEU A 1 116 ? 0.339 -9.775 5.332 1.00 97.06 116 LEU A N 1
ATOM 878 C CA . LEU A 1 116 ? -0.724 -10.665 4.849 1.00 97.06 116 LEU A CA 1
ATOM 879 C C . LEU A 1 116 ? -0.654 -12.094 5.412 1.00 97.06 116 LEU A C 1
ATOM 881 O O . LEU A 1 116 ? -1.636 -12.824 5.333 1.00 97.06 116 LEU A O 1
ATOM 885 N N . GLU A 1 117 ? 0.470 -12.524 5.988 1.00 96.06 117 GLU A N 1
ATOM 886 C CA . GLU A 1 117 ? 0.552 -13.806 6.710 1.00 96.06 117 GLU A CA 1
ATOM 887 C C . GLU A 1 117 ? -0.127 -13.778 8.085 1.00 96.06 117 GLU A C 1
ATOM 889 O O . GLU A 1 117 ? -0.445 -14.827 8.649 1.00 96.06 117 GLU A O 1
ATOM 894 N N . VAL A 1 118 ? -0.292 -12.589 8.666 1.00 96.44 118 VAL A N 1
ATOM 895 C CA . VAL A 1 118 ? -0.752 -12.412 10.053 1.00 96.44 118 VAL A CA 1
ATOM 896 C C . VAL A 1 118 ? -1.995 -11.529 10.165 1.00 96.44 118 VAL A C 1
ATOM 898 O O . VAL A 1 118 ? -2.511 -11.318 11.264 1.00 96.44 118 VAL A O 1
ATOM 901 N N . THR A 1 119 ? -2.495 -11.036 9.035 1.00 96.38 119 THR A N 1
ATOM 902 C CA . THR A 1 119 ? -3.697 -10.207 8.918 1.00 96.38 119 THR A CA 1
ATOM 903 C C . THR A 1 119 ? -4.602 -10.725 7.800 1.00 96.38 119 THR A C 1
ATOM 905 O O . THR A 1 119 ? -4.240 -11.622 7.042 1.00 96.38 119 THR A O 1
ATOM 908 N N . SER A 1 120 ? -5.823 -10.202 7.722 1.00 96.44 120 SER A N 1
ATOM 909 C CA . SER A 1 120 ? -6.783 -10.556 6.669 1.00 96.44 120 SER A CA 1
ATOM 910 C C . SER A 1 120 ? -7.574 -9.314 6.252 1.00 96.44 120 SER A C 1
ATOM 912 O O . SER A 1 120 ? -8.776 -9.244 6.516 1.00 96.44 120 SER A O 1
ATOM 914 N N . PRO A 1 121 ? -6.895 -8.295 5.693 1.00 97.50 121 PRO A N 1
ATOM 915 C CA . PRO A 1 121 ? -7.548 -7.063 5.280 1.00 97.50 121 PRO A CA 1
ATOM 916 C C . PRO A 1 121 ? -8.478 -7.306 4.094 1.00 97.50 121 PRO A C 1
ATOM 918 O O . PRO A 1 121 ? -8.324 -8.266 3.338 1.00 97.50 121 PRO A O 1
ATOM 921 N N . VAL A 1 122 ? -9.436 -6.402 3.916 1.00 96.88 122 VAL A N 1
ATOM 922 C CA . VAL A 1 122 ? -10.342 -6.406 2.764 1.00 96.88 122 VAL A CA 1
ATOM 923 C C . VAL A 1 122 ? -9.857 -5.482 1.652 1.00 96.88 122 VAL A C 1
ATOM 925 O O . VAL A 1 122 ? -10.229 -5.693 0.501 1.00 96.88 122 VAL A O 1
ATOM 928 N N . ALA A 1 123 ? -9.001 -4.506 1.968 1.00 97.31 123 ALA A N 1
ATOM 929 C CA . ALA A 1 123 ? -8.392 -3.610 0.996 1.00 97.31 123 ALA A CA 1
ATOM 930 C C . ALA A 1 123 ? -6.893 -3.424 1.253 1.00 97.31 123 ALA A C 1
ATOM 932 O O . ALA A 1 123 ? -6.440 -3.394 2.398 1.00 97.31 123 ALA A O 1
ATOM 933 N N . LEU A 1 124 ? -6.135 -3.272 0.174 1.00 97.88 124 LEU A N 1
ATOM 934 C CA . LEU A 1 124 ? -4.705 -2.995 0.185 1.00 97.88 124 LEU A CA 1
ATOM 935 C C . LEU A 1 124 ? -4.429 -1.767 -0.670 1.00 97.88 124 LEU A C 1
ATOM 937 O O . LEU A 1 124 ? -5.010 -1.636 -1.745 1.00 97.88 124 LEU A O 1
ATOM 941 N N . VAL A 1 125 ? -3.525 -0.914 -0.212 1.00 97.19 125 VAL A N 1
ATOM 942 C CA . VAL A 1 125 ? -2.948 0.183 -0.985 1.00 97.19 125 VAL A CA 1
ATOM 943 C C . VAL A 1 125 ? -1.467 -0.112 -1.149 1.00 97.19 125 VAL A C 1
ATOM 945 O O . VAL A 1 125 ? -0.781 -0.418 -0.170 1.00 97.19 125 VAL A O 1
ATOM 948 N N . VAL A 1 126 ? -0.997 -0.065 -2.387 1.00 95.19 126 VAL A N 1
ATOM 949 C CA . VAL A 1 126 ? 0.406 -0.284 -2.730 1.00 95.19 126 VAL A CA 1
ATOM 950 C C . VAL A 1 126 ? 0.884 0.834 -3.633 1.00 95.19 126 VAL A C 1
ATOM 952 O O . VAL A 1 126 ? 0.161 1.245 -4.541 1.00 95.19 126 VAL A O 1
ATOM 955 N N . GLU A 1 127 ? 2.117 1.263 -3.414 1.00 90.75 127 GLU A N 1
ATOM 956 C CA . GLU A 1 127 ? 2.806 2.133 -4.352 1.00 90.75 127 GLU A CA 1
ATOM 957 C C . GLU A 1 127 ? 3.296 1.311 -5.560 1.00 90.75 127 GLU A C 1
ATOM 959 O O . GLU A 1 127 ? 3.737 0.155 -5.446 1.00 90.75 127 GLU A O 1
ATOM 964 N N . LEU A 1 128 ? 3.187 1.895 -6.748 1.00 87.44 128 LEU A N 1
ATOM 965 C CA . LEU A 1 128 ? 3.604 1.309 -8.008 1.00 87.44 128 LEU A CA 1
ATOM 966 C C . LEU A 1 128 ? 4.978 1.829 -8.408 1.00 87.44 128 LEU A C 1
ATOM 968 O O . LEU A 1 128 ? 5.224 3.028 -8.518 1.00 87.44 128 LEU A O 1
ATOM 972 N N . ARG A 1 129 ? 5.866 0.893 -8.736 1.00 84.06 129 ARG A N 1
ATOM 973 C CA . ARG A 1 129 ? 7.124 1.201 -9.409 1.00 84.06 129 ARG A CA 1
ATOM 974 C C . ARG A 1 129 ? 7.008 0.981 -10.902 1.00 84.06 129 ARG A C 1
ATOM 976 O O . ARG A 1 129 ? 6.729 -0.123 -11.365 1.00 84.06 129 ARG A O 1
ATOM 983 N N . GLU A 1 130 ? 7.255 2.042 -11.654 1.00 72.00 130 GLU A N 1
ATOM 984 C CA . GLU A 1 130 ? 7.147 2.066 -13.115 1.00 72.00 130 GLU A CA 1
ATOM 985 C C . GLU A 1 130 ? 8.484 1.806 -13.829 1.00 72.00 130 GLU A C 1
ATOM 987 O O . GLU A 1 130 ? 8.550 1.863 -15.055 1.00 72.00 130 GLU A O 1
ATOM 992 N N . PHE A 1 131 ? 9.547 1.486 -13.082 1.00 67.38 131 PHE A N 1
ATOM 993 C CA . PHE A 1 131 ? 10.867 1.293 -13.677 1.00 67.38 131 PHE A CA 1
ATOM 994 C C . PHE A 1 131 ? 11.025 -0.015 -14.423 1.00 67.38 131 PHE A C 1
ATOM 996 O O . PHE A 1 131 ? 12.038 -0.137 -15.068 1.00 67.38 131 PHE A O 1
ATOM 1003 N N . LEU A 1 132 ? 10.141 -1.008 -14.299 1.00 69.19 132 LEU A N 1
ATOM 1004 C CA . LEU A 1 132 ? 10.183 -2.241 -15.095 1.00 69.19 132 LEU A CA 1
ATOM 1005 C C . LEU A 1 132 ? 8.796 -2.470 -15.692 1.00 69.19 132 LEU A C 1
ATOM 1007 O O . LEU A 1 132 ? 7.843 -2.637 -14.917 1.00 69.19 132 LEU A O 1
ATOM 1011 N N . PRO A 1 133 ? 8.657 -2.493 -17.032 1.00 69.06 133 PRO A N 1
ATOM 1012 C CA . PRO A 1 133 ? 7.363 -2.614 -17.667 1.00 69.06 133 PRO A CA 1
ATOM 1013 C C . PRO A 1 133 ? 6.767 -4.004 -17.461 1.00 69.06 133 PRO A C 1
ATOM 1015 O O . PRO A 1 133 ? 7.458 -5.005 -17.251 1.00 69.06 133 PRO A O 1
ATOM 1018 N N . MET A 1 134 ? 5.446 -4.081 -17.597 1.00 68.06 134 MET A N 1
ATOM 1019 C CA . MET A 1 134 ? 4.760 -5.353 -17.829 1.00 68.06 134 MET A CA 1
ATOM 1020 C C . MET A 1 134 ? 5.404 -6.093 -19.028 1.00 68.06 134 MET A C 1
ATOM 1022 O O . MET A 1 134 ? 5.730 -5.440 -20.018 1.00 68.06 134 MET A O 1
ATOM 1026 N N . PRO A 1 135 ? 5.542 -7.437 -19.004 1.00 68.62 135 PRO A N 1
ATOM 1027 C CA . PRO A 1 135 ? 5.018 -8.376 -18.009 1.00 68.62 135 PRO A CA 1
ATOM 1028 C C . PRO A 1 135 ? 6.026 -8.787 -16.918 1.00 68.62 135 PRO A C 1
ATOM 1030 O O . PRO A 1 135 ? 5.736 -9.716 -16.161 1.00 68.62 135 PRO A O 1
ATOM 1033 N N . PHE A 1 136 ? 7.201 -8.156 -16.832 1.00 74.69 136 PHE A N 1
ATOM 1034 C CA . PHE A 1 136 ? 8.216 -8.539 -15.845 1.00 74.69 136 PHE A CA 1
ATOM 1035 C C . PHE A 1 136 ? 7.696 -8.308 -14.434 1.00 74.69 136 PHE A C 1
ATOM 1037 O O . PHE A 1 136 ? 7.196 -7.231 -14.141 1.00 74.69 136 PHE A O 1
ATOM 1044 N N . ARG A 1 137 ? 7.815 -9.295 -13.545 1.00 81.06 137 ARG A N 1
ATOM 1045 C CA . ARG A 1 137 ? 7.414 -9.157 -12.138 1.00 81.06 137 ARG A CA 1
ATOM 1046 C C . ARG A 1 137 ? 8.620 -8.699 -11.321 1.00 81.06 137 ARG A C 1
ATOM 1048 O O . ARG A 1 137 ? 9.630 -9.397 -11.286 1.00 81.06 137 ARG A O 1
ATOM 1055 N N . TYR A 1 138 ? 8.504 -7.546 -10.668 1.00 83.69 138 TYR A N 1
ATOM 1056 C CA . TYR A 1 138 ? 9.561 -6.952 -9.854 1.00 83.69 138 TYR A CA 1
ATOM 1057 C C . TYR A 1 138 ? 9.140 -6.728 -8.404 1.00 83.69 138 TYR A C 1
ATOM 1059 O O . TYR A 1 138 ? 8.100 -6.121 -8.149 1.00 83.69 138 TYR A O 1
ATOM 1067 N N . SER A 1 139 ? 10.013 -7.110 -7.473 1.00 85.38 139 SER A N 1
ATOM 1068 C CA . SER A 1 139 ? 9.970 -6.666 -6.082 1.00 85.38 139 SER A CA 1
ATOM 1069 C C . SER A 1 139 ? 11.387 -6.537 -5.534 1.00 85.38 139 SER A C 1
ATOM 1071 O O . SER A 1 139 ? 12.176 -7.476 -5.623 1.00 85.38 139 SER A O 1
ATOM 1073 N N . CYS A 1 140 ? 11.691 -5.408 -4.901 1.00 82.62 140 CYS A N 1
ATOM 1074 C CA . CYS A 1 140 ? 12.941 -5.217 -4.183 1.00 82.62 140 CYS A CA 1
ATOM 1075 C C . CYS A 1 140 ? 12.910 -5.969 -2.844 1.00 82.62 140 CYS A C 1
ATOM 1077 O O . CYS A 1 140 ? 11.895 -5.976 -2.141 1.00 82.62 140 CYS A O 1
ATOM 1079 N N . LEU A 1 141 ? 14.018 -6.629 -2.501 1.00 81.75 141 LEU A N 1
ATOM 1080 C CA . LEU A 1 141 ? 14.153 -7.429 -1.279 1.00 81.75 141 LEU A CA 1
ATOM 1081 C C . LEU A 1 141 ? 15.044 -6.796 -0.207 1.00 81.75 141 LEU A C 1
ATOM 1083 O O . LEU A 1 141 ? 15.081 -7.286 0.922 1.00 81.75 141 LEU A O 1
ATOM 1087 N N . THR A 1 142 ? 15.760 -5.730 -0.548 1.00 77.38 142 THR A N 1
ATOM 1088 C CA . THR A 1 142 ? 16.745 -5.093 0.325 1.00 77.38 142 THR A CA 1
ATOM 1089 C C . THR A 1 142 ? 16.442 -3.611 0.496 1.00 77.38 142 THR A C 1
ATOM 1091 O O . THR A 1 142 ? 15.909 -2.954 -0.393 1.00 77.38 142 THR A O 1
ATOM 1094 N N . THR A 1 143 ? 16.794 -3.072 1.659 1.00 76.62 143 THR A N 1
ATOM 1095 C CA . THR A 1 143 ? 16.756 -1.627 1.912 1.00 76.62 143 THR A CA 1
ATOM 1096 C C . THR A 1 143 ? 18.026 -0.920 1.431 1.00 76.62 143 THR A C 1
ATOM 1098 O O . THR A 1 143 ? 18.052 0.304 1.387 1.00 76.62 143 THR A O 1
ATOM 1101 N N . ASP A 1 144 ? 19.092 -1.659 1.100 1.00 76.88 144 ASP A N 1
ATOM 1102 C CA . ASP A 1 144 ? 20.329 -1.090 0.553 1.00 76.88 144 ASP A CA 1
ATOM 1103 C C . ASP A 1 144 ? 20.257 -1.008 -0.975 1.00 76.88 144 ASP A C 1
ATOM 1105 O O . ASP A 1 144 ? 20.702 -1.901 -1.694 1.00 76.88 144 ASP A O 1
ATOM 1109 N N . THR A 1 145 ? 19.674 0.079 -1.476 1.00 65.62 145 THR A N 1
ATOM 1110 C CA . THR A 1 145 ? 19.596 0.356 -2.918 1.00 65.62 145 THR A CA 1
ATOM 1111 C C . THR A 1 145 ? 20.760 1.212 -3.423 1.00 65.62 145 THR A C 1
ATOM 1113 O O . THR A 1 145 ? 20.793 1.560 -4.601 1.00 65.62 145 THR A O 1
ATOM 1116 N N . LYS A 1 146 ? 21.718 1.589 -2.558 1.00 68.69 146 LYS A N 1
ATOM 1117 C CA . LYS A 1 146 ? 22.860 2.470 -2.886 1.00 68.69 146 LYS A CA 1
ATOM 1118 C C . LYS A 1 146 ? 22.470 3.770 -3.608 1.00 68.69 146 LYS A C 1
ATOM 1120 O O . LYS A 1 146 ? 23.210 4.262 -4.455 1.00 68.69 146 LYS A O 1
ATOM 1125 N N . GLY A 1 147 ? 21.307 4.328 -3.269 1.00 59.50 147 GLY A N 1
ATOM 1126 C CA . GLY A 1 147 ? 20.787 5.558 -3.874 1.00 59.50 147 GLY A CA 1
ATOM 1127 C C . GLY A 1 147 ? 20.129 5.367 -5.244 1.00 59.50 147 GLY A C 1
ATOM 1128 O O . GLY A 1 147 ? 19.764 6.353 -5.877 1.00 59.50 147 GLY A O 1
ATOM 1129 N N . LEU A 1 148 ? 19.956 4.125 -5.702 1.00 62.16 148 LEU A N 1
ATOM 1130 C CA . LEU A 1 148 ? 19.188 3.812 -6.903 1.00 62.16 148 LEU A CA 1
ATOM 1131 C C . LEU A 1 148 ? 17.690 3.769 -6.575 1.00 62.16 148 LEU A C 1
ATOM 1133 O O . LEU A 1 148 ? 17.283 3.257 -5.528 1.00 62.16 148 LEU A O 1
ATOM 1137 N N . ALA A 1 149 ? 16.863 4.248 -7.505 1.00 64.69 149 ALA A N 1
ATOM 1138 C CA . ALA A 1 149 ? 15.399 4.229 -7.424 1.00 64.69 149 ALA A CA 1
ATOM 1139 C C . ALA A 1 149 ? 14.813 2.829 -7.712 1.00 64.69 149 ALA A C 1
ATOM 1141 O O . ALA A 1 149 ? 13.904 2.666 -8.520 1.00 64.69 149 ALA A O 1
ATOM 1142 N N . TRP A 1 150 ? 15.400 1.794 -7.110 1.00 70.94 150 TRP A N 1
ATOM 1143 C CA . TRP A 1 150 ? 15.028 0.393 -7.325 1.00 70.94 150 TRP A CA 1
ATOM 1144 C C . TRP A 1 150 ? 14.132 -0.156 -6.217 1.00 70.94 150 TRP A C 1
ATOM 1146 O O . TRP A 1 150 ? 13.627 -1.259 -6.334 1.00 70.94 150 TRP A O 1
ATOM 1156 N N . GLY A 1 151 ? 13.913 0.580 -5.131 1.00 77.38 151 GLY A N 1
ATOM 1157 C CA . GLY A 1 151 ? 13.008 0.131 -4.079 1.00 77.38 151 GLY A CA 1
ATOM 1158 C C . GLY A 1 151 ? 11.563 -0.020 -4.563 1.00 77.38 151 GLY A C 1
ATOM 1159 O O . GLY A 1 151 ? 11.151 0.632 -5.517 1.00 77.38 151 GLY A O 1
ATOM 1160 N N . GLY A 1 152 ? 10.792 -0.884 -3.907 1.00 85.31 152 GLY A N 1
ATOM 1161 C CA . GLY A 1 152 ? 9.365 -1.094 -4.135 1.00 85.31 152 GLY A CA 1
ATOM 1162 C C . GLY A 1 152 ? 9.036 -2.309 -4.998 1.00 85.31 152 GLY A C 1
ATOM 1163 O O . GLY A 1 152 ? 9.765 -3.304 -5.047 1.00 85.31 152 GLY A O 1
ATOM 1164 N N . SER A 1 153 ? 7.870 -2.286 -5.638 1.00 88.19 153 SER A N 1
ATOM 1165 C CA . SER A 1 153 ? 7.381 -3.376 -6.489 1.00 88.19 153 SER A CA 1
ATOM 1166 C C . SER A 1 153 ? 6.566 -2.827 -7.651 1.00 88.19 153 SER A C 1
ATOM 1168 O O . SER A 1 153 ? 5.902 -1.798 -7.526 1.00 88.19 153 SER A O 1
ATOM 1170 N N . ASN A 1 154 ? 6.623 -3.496 -8.801 1.00 86.62 154 ASN A N 1
ATOM 1171 C CA . ASN A 1 154 ? 5.893 -3.041 -9.981 1.00 86.62 154 ASN A CA 1
ATOM 1172 C C . ASN A 1 154 ? 4.477 -3.631 -10.062 1.00 86.62 154 ASN A C 1
ATOM 1174 O O . ASN A 1 154 ? 4.116 -4.567 -9.344 1.00 86.62 154 ASN A O 1
ATOM 1178 N N . LEU A 1 155 ? 3.657 -3.100 -10.975 1.00 86.94 155 LEU A N 1
ATOM 1179 C CA . LEU A 1 155 ? 2.264 -3.531 -11.126 1.00 86.94 155 LEU A CA 1
ATOM 1180 C C . LEU A 1 155 ? 2.134 -5.033 -11.438 1.00 86.94 155 LEU A C 1
ATOM 1182 O O . LEU A 1 155 ? 1.255 -5.697 -10.889 1.00 86.94 155 LEU A O 1
ATOM 1186 N N . ALA A 1 156 ? 3.003 -5.581 -12.293 1.00 84.12 156 ALA A N 1
ATOM 1187 C CA . ALA A 1 156 ? 2.971 -6.996 -12.671 1.00 84.12 156 ALA A CA 1
ATOM 1188 C C . ALA A 1 156 ? 3.120 -7.916 -11.454 1.00 84.12 156 ALA A C 1
ATOM 1190 O O . ALA A 1 156 ? 2.407 -8.916 -11.327 1.00 84.12 156 ALA A O 1
ATOM 1191 N N . TYR A 1 157 ? 4.041 -7.563 -10.553 1.00 89.31 157 TYR A N 1
ATOM 1192 C CA . TYR A 1 157 ? 4.240 -8.263 -9.295 1.00 89.31 157 TYR A CA 1
ATOM 1193 C C . TYR A 1 157 ? 2.984 -8.209 -8.430 1.00 89.31 157 TYR A C 1
ATOM 1195 O O . TYR A 1 157 ? 2.497 -9.258 -8.009 1.00 89.31 157 TYR A O 1
ATOM 1203 N N . TRP A 1 158 ? 2.418 -7.017 -8.218 1.00 91.62 158 TRP A N 1
ATOM 1204 C CA . TRP A 1 158 ? 1.229 -6.851 -7.383 1.00 91.62 158 TRP A CA 1
ATOM 1205 C C . TRP A 1 158 ? 0.020 -7.617 -7.922 1.00 91.62 158 TRP A C 1
ATOM 1207 O O . TRP A 1 158 ? -0.628 -8.341 -7.168 1.00 91.62 158 TRP A O 1
ATOM 1217 N N . LEU A 1 159 ? -0.244 -7.534 -9.230 1.00 88.56 159 LEU A N 1
ATOM 1218 C CA . LEU A 1 159 ? -1.320 -8.283 -9.886 1.00 88.56 159 LEU A CA 1
ATOM 1219 C C . LEU A 1 159 ? -1.194 -9.792 -9.650 1.00 88.56 159 LEU A C 1
ATOM 1221 O O . LEU A 1 159 ? -2.190 -10.455 -9.363 1.00 88.56 159 LEU A O 1
ATOM 1225 N N . HIS A 1 160 ? 0.021 -10.332 -9.746 1.00 86.25 160 HIS A N 1
ATOM 1226 C CA . HIS A 1 160 ? 0.266 -11.752 -9.529 1.00 86.25 160 HIS A CA 1
ATOM 1227 C C . HIS A 1 160 ? 0.184 -12.137 -8.044 1.00 86.25 160 HIS A C 1
ATOM 1229 O O . HIS A 1 160 ? -0.638 -12.974 -7.667 1.00 86.25 160 HIS A O 1
ATOM 1235 N N . ALA A 1 161 ? 0.997 -11.508 -7.191 1.00 90.00 161 ALA A N 1
ATOM 1236 C CA . ALA A 1 161 ? 1.131 -11.862 -5.779 1.00 90.00 161 ALA A CA 1
ATOM 1237 C C . ALA A 1 161 ? -0.186 -11.692 -5.006 1.00 90.00 161 ALA A C 1
ATOM 1239 O O . ALA A 1 161 ? -0.561 -12.552 -4.204 1.00 90.00 161 ALA A O 1
ATOM 1240 N N . LEU A 1 162 ? -0.919 -10.606 -5.270 1.00 93.12 162 LEU A N 1
ATOM 1241 C CA . LEU A 1 162 ? -2.203 -10.333 -4.625 1.00 93.12 162 LEU A CA 1
ATOM 1242 C C . LEU A 1 162 ? -3.336 -11.151 -5.265 1.00 93.12 162 LEU A C 1
ATOM 1244 O O . LEU A 1 162 ? -4.223 -11.628 -4.552 1.00 93.12 162 LEU A O 1
ATOM 1248 N N . GLY A 1 163 ? -3.261 -11.415 -6.575 1.00 90.12 163 GLY A N 1
ATOM 1249 C CA . GLY A 1 163 ? -4.186 -12.296 -7.292 1.00 90.12 163 GLY A CA 1
ATOM 1250 C C . GLY A 1 163 ? -4.243 -13.709 -6.708 1.00 90.12 163 GLY A C 1
ATOM 1251 O O . GLY A 1 163 ? -5.331 -14.226 -6.438 1.00 90.12 163 GLY A O 1
ATOM 1252 N N . LEU A 1 164 ? -3.082 -14.304 -6.405 1.00 87.94 164 LEU A N 1
ATOM 1253 C CA . LEU A 1 164 ? -2.984 -15.612 -5.734 1.00 87.94 164 LEU A CA 1
ATOM 1254 C C . LEU A 1 164 ? -3.657 -15.631 -4.352 1.00 87.94 164 LEU A C 1
ATOM 1256 O O . LEU A 1 164 ? -4.109 -16.678 -3.890 1.00 87.94 164 LEU A O 1
ATOM 1260 N N . ARG A 1 165 ? -3.765 -14.469 -3.701 1.00 92.94 165 ARG A N 1
ATOM 1261 C CA . ARG A 1 165 ? -4.396 -14.289 -2.385 1.00 92.94 165 ARG A CA 1
ATOM 1262 C C . ARG A 1 165 ? -5.862 -13.852 -2.474 1.00 92.94 165 ARG A C 1
ATOM 1264 O O . ARG A 1 165 ? -6.473 -13.555 -1.455 1.00 92.94 165 ARG A O 1
ATOM 1271 N N . GLY A 1 166 ? -6.449 -13.841 -3.672 1.00 92.38 166 GLY A N 1
ATOM 1272 C CA . GLY A 1 166 ? -7.854 -13.492 -3.880 1.00 92.38 166 GLY A CA 1
ATOM 1273 C C . GLY A 1 166 ? -8.143 -11.992 -3.867 1.00 92.38 166 GLY A C 1
ATOM 1274 O O . GLY A 1 166 ? -9.304 -11.613 -3.714 1.00 92.38 166 GLY A O 1
ATOM 1275 N N . PHE A 1 167 ? -7.122 -11.155 -4.032 1.00 93.00 167 PHE A N 1
ATOM 1276 C CA . PHE A 1 167 ? -7.285 -9.725 -4.256 1.00 93.00 167 PHE A CA 1
ATOM 1277 C C . PHE A 1 167 ? -7.290 -9.410 -5.751 1.00 93.00 167 PHE A C 1
ATOM 1279 O O . PHE A 1 167 ? -6.678 -10.110 -6.554 1.00 93.00 167 PHE A O 1
ATOM 1286 N N . TYR A 1 168 ? -7.961 -8.331 -6.130 1.00 90.75 168 TYR A N 1
ATOM 1287 C CA . TYR A 1 168 ? -7.988 -7.837 -7.502 1.00 90.75 168 TYR A CA 1
ATOM 1288 C C . TYR A 1 168 ? -7.775 -6.322 -7.524 1.00 90.75 168 TYR A C 1
ATOM 1290 O O . TYR A 1 168 ? -8.126 -5.632 -6.567 1.00 90.75 168 TYR A O 1
ATOM 1298 N N . LEU A 1 169 ? -7.228 -5.797 -8.621 1.00 91.06 169 LEU A N 1
ATOM 1299 C CA . LEU A 1 169 ? -6.964 -4.367 -8.778 1.00 91.06 169 LEU A CA 1
ATOM 1300 C C . LEU A 1 169 ? -8.268 -3.589 -8.967 1.00 91.06 169 LEU A C 1
ATOM 1302 O O . LEU A 1 169 ? -8.850 -3.612 -10.049 1.00 91.06 169 LEU A O 1
ATOM 1306 N N . ALA A 1 170 ? -8.737 -2.878 -7.951 1.00 90.50 170 ALA A N 1
ATOM 1307 C CA . ALA A 1 170 ? -9.965 -2.096 -8.046 1.00 90.50 170 ALA A CA 1
ATOM 1308 C C . ALA A 1 170 ? -9.740 -0.741 -8.713 1.00 90.50 170 ALA A C 1
ATOM 1310 O O . ALA A 1 170 ? -10.545 -0.339 -9.555 1.00 90.50 170 ALA A O 1
ATOM 1311 N N . ARG A 1 171 ? -8.646 -0.063 -8.354 1.00 90.81 171 ARG A N 1
ATOM 1312 C CA . ARG A 1 171 ? -8.319 1.273 -8.850 1.00 90.81 171 ARG A CA 1
ATOM 1313 C C . ARG A 1 171 ? -6.814 1.495 -8.885 1.00 90.81 171 ARG A C 1
ATOM 1315 O O . ARG A 1 171 ? -6.112 0.922 -8.060 1.00 90.81 171 ARG A O 1
ATOM 1322 N N . MET A 1 172 ? -6.333 2.315 -9.806 1.00 90.56 172 MET A N 1
ATOM 1323 C CA . MET A 1 172 ? -4.961 2.816 -9.811 1.00 90.56 172 MET A CA 1
ATOM 1324 C C . MET A 1 172 ? -4.902 4.221 -10.400 1.00 90.56 172 MET A C 1
ATOM 1326 O O . MET A 1 172 ? -5.770 4.609 -11.186 1.00 90.56 172 MET A O 1
ATOM 1330 N N . ASP A 1 173 ? -3.850 4.939 -10.050 1.00 87.69 173 ASP A N 1
ATOM 1331 C CA . ASP A 1 173 ? -3.365 6.105 -10.774 1.00 87.69 173 ASP A CA 1
ATOM 1332 C C . ASP A 1 173 ? -1.876 5.912 -11.115 1.00 87.69 173 ASP A C 1
ATOM 1334 O O . ASP A 1 173 ? -1.388 4.779 -11.150 1.00 87.69 173 ASP A O 1
ATOM 1338 N N . GLY A 1 174 ? -1.173 6.995 -11.451 1.00 81.38 174 GLY A N 1
ATOM 1339 C CA . GLY A 1 174 ? 0.230 6.932 -11.855 1.00 81.38 174 GLY A CA 1
ATOM 1340 C C . GLY A 1 174 ? 1.195 6.556 -10.727 1.00 81.38 174 GLY A C 1
ATOM 1341 O O . GLY A 1 174 ? 2.336 6.214 -11.020 1.00 81.38 174 GLY A O 1
ATOM 1342 N N . ARG A 1 175 ? 0.772 6.606 -9.457 1.00 85.69 175 ARG A N 1
ATOM 1343 C CA . ARG A 1 175 ? 1.637 6.298 -8.311 1.00 85.69 175 ARG A CA 1
ATOM 1344 C C . ARG A 1 175 ? 1.109 5.149 -7.471 1.00 85.69 175 ARG A C 1
ATOM 1346 O O . ARG A 1 175 ? 1.894 4.307 -7.053 1.00 85.69 175 ARG A O 1
ATOM 1353 N N . ASP A 1 176 ? -0.195 5.079 -7.258 1.00 92.00 176 ASP A N 1
ATOM 1354 C CA . ASP A 1 176 ? -0.796 4.173 -6.290 1.00 92.00 176 ASP A CA 1
ATOM 1355 C C . ASP A 1 176 ? -1.777 3.200 -6.939 1.00 92.00 176 ASP A C 1
ATOM 1357 O O . ASP A 1 176 ? -2.419 3.470 -7.958 1.00 92.00 176 ASP A O 1
ATOM 1361 N N . ALA A 1 177 ? -1.947 2.046 -6.300 1.00 93.12 177 ALA A N 1
ATOM 1362 C CA . ALA A 1 177 ? -2.962 1.069 -6.650 1.00 93.12 177 ALA A CA 1
ATOM 1363 C C . ALA A 1 177 ? -3.703 0.562 -5.416 1.00 93.12 177 ALA A C 1
ATOM 1365 O O . ALA A 1 177 ? -3.115 0.248 -4.382 1.00 93.12 177 ALA A O 1
ATOM 1366 N N . VAL A 1 178 ? -5.018 0.406 -5.563 1.00 94.94 178 VAL A N 1
ATOM 1367 C CA . VAL A 1 178 ? -5.900 -0.177 -4.557 1.00 94.94 178 VAL A CA 1
ATOM 1368 C C . VAL A 1 178 ? -6.378 -1.541 -5.018 1.00 94.94 178 VAL A C 1
ATOM 1370 O O . VAL A 1 178 ? -7.023 -1.686 -6.062 1.00 94.94 178 VAL A O 1
ATOM 1373 N N . PHE A 1 179 ? -6.116 -2.544 -4.189 1.00 94.69 179 PHE A N 1
ATOM 1374 C CA . PHE A 1 179 ? -6.564 -3.912 -4.378 1.00 94.69 179 PHE A CA 1
ATOM 1375 C C . PHE A 1 179 ? -7.644 -4.268 -3.363 1.00 94.69 179 PHE A C 1
ATOM 1377 O O . PHE A 1 179 ? -7.514 -3.966 -2.180 1.00 94.69 179 PHE A O 1
ATOM 1384 N N . LEU A 1 180 ? -8.696 -4.952 -3.807 1.00 94.50 180 LEU A N 1
ATOM 1385 C CA . LEU A 1 180 ? -9.804 -5.384 -2.955 1.00 94.50 180 LEU A CA 1
ATOM 1386 C C . LEU A 1 180 ? -9.891 -6.900 -2.910 1.00 94.50 180 LEU A C 1
ATOM 1388 O O . LEU A 1 180 ? -9.685 -7.577 -3.917 1.00 94.50 180 LEU A O 1
ATOM 1392 N N . HIS A 1 181 ? -10.205 -7.437 -1.737 1.00 95.19 181 HIS A N 1
ATOM 1393 C CA . HIS A 1 181 ? -10.399 -8.865 -1.557 1.00 95.19 181 HIS A CA 1
ATOM 1394 C C . HIS A 1 181 ? -11.738 -9.303 -2.167 1.00 95.19 181 HIS A C 1
ATOM 1396 O O . HIS A 1 181 ? -12.768 -8.648 -2.003 1.00 95.19 181 HIS A O 1
ATOM 1402 N N . LYS A 1 182 ? -11.767 -10.478 -2.801 1.00 91.81 182 LYS A N 1
ATOM 1403 C CA . LYS A 1 182 ? -12.968 -11.055 -3.437 1.00 91.81 182 LYS A CA 1
ATOM 1404 C C . LYS A 1 182 ? -14.170 -11.268 -2.504 1.00 91.81 182 LYS A C 1
ATOM 1406 O O . LYS A 1 182 ? -15.251 -11.611 -2.968 1.00 91.81 182 LYS A O 1
ATOM 1411 N N . SER A 1 183 ? -13.987 -11.145 -1.187 1.00 92.25 183 SER A N 1
ATOM 1412 C CA . SER A 1 183 ? -15.080 -11.266 -0.213 1.00 92.25 183 SER A CA 1
ATOM 1413 C C . SER A 1 183 ? -15.978 -10.034 -0.144 1.00 92.25 183 SER A C 1
ATOM 1415 O O . SER A 1 183 ? -17.101 -10.158 0.331 1.00 92.25 183 SER A O 1
ATOM 1417 N N . ILE A 1 184 ? -15.493 -8.859 -0.559 1.00 87.12 184 ILE A N 1
ATOM 1418 C CA . ILE A 1 184 ? -16.255 -7.601 -0.484 1.00 87.12 184 ILE A CA 1
ATOM 1419 C C . ILE A 1 184 ? -16.827 -7.166 -1.834 1.00 87.12 184 ILE A C 1
ATOM 1421 O O . ILE A 1 184 ? -17.769 -6.382 -1.870 1.00 87.12 184 ILE A O 1
ATOM 1425 N N . SER A 1 185 ? -16.303 -7.685 -2.944 1.00 71.56 185 SER A N 1
ATOM 1426 C CA . SER A 1 185 ? -16.889 -7.492 -4.269 1.00 71.56 185 SER A CA 1
ATOM 1427 C C . SER A 1 185 ? -16.414 -8.576 -5.243 1.00 71.56 185 SER A C 1
ATOM 1429 O O . SER A 1 185 ? -15.437 -9.287 -4.995 1.00 71.56 185 SER A O 1
ATOM 1431 N N . SER A 1 186 ? -17.188 -8.776 -6.311 1.00 61.78 186 SER A N 1
ATOM 1432 C CA . SER A 1 186 ? -17.001 -9.876 -7.256 1.00 61.78 186 SER A CA 1
ATOM 1433 C C . SER A 1 186 ? -15.697 -9.714 -8.043 1.00 61.78 186 SER A C 1
ATOM 1435 O O . SER A 1 186 ? -15.415 -8.616 -8.528 1.00 61.78 186 SER A O 1
ATOM 1437 N N . PRO A 1 187 ? -14.938 -10.807 -8.257 1.00 62.81 187 PRO A N 1
ATOM 1438 C CA . PRO A 1 187 ? -13.744 -10.780 -9.084 1.00 62.81 187 PRO A CA 1
ATOM 1439 C C . PRO A 1 187 ? -14.057 -10.323 -10.508 1.00 62.81 187 PRO A C 1
ATOM 1441 O O . PRO A 1 187 ? -15.161 -10.486 -11.038 1.00 62.81 187 PRO A O 1
ATOM 1444 N N . GLN A 1 188 ? -13.038 -9.731 -11.108 1.00 62.34 188 GLN A N 1
ATOM 1445 C CA . GLN A 1 188 ? -13.133 -9.006 -12.355 1.00 62.34 188 GLN A CA 1
ATOM 1446 C C . GLN A 1 188 ? -13.196 -9.893 -13.591 1.00 62.34 188 GLN A C 1
ATOM 1448 O O . GLN A 1 188 ? -12.567 -10.943 -13.691 1.00 62.34 188 GLN A O 1
ATOM 1453 N N . THR A 1 189 ? -13.939 -9.403 -14.575 1.00 65.75 189 THR A N 1
ATOM 1454 C CA . THR A 1 189 ? -14.043 -9.963 -15.919 1.00 65.75 189 THR A CA 1
ATOM 1455 C C . THR A 1 189 ? -12.788 -9.647 -16.745 1.00 65.75 189 THR A C 1
ATOM 1457 O O . THR A 1 189 ? -12.018 -8.737 -16.435 1.00 65.75 189 THR A O 1
ATOM 1460 N N . ARG A 1 190 ? -12.590 -10.363 -17.861 1.00 67.50 190 ARG A N 1
ATOM 1461 C CA . ARG A 1 190 ? -11.484 -10.136 -18.818 1.00 67.50 190 ARG A CA 1
ATOM 1462 C C . ARG A 1 190 ? -11.345 -8.670 -19.263 1.00 67.50 190 ARG A C 1
ATOM 1464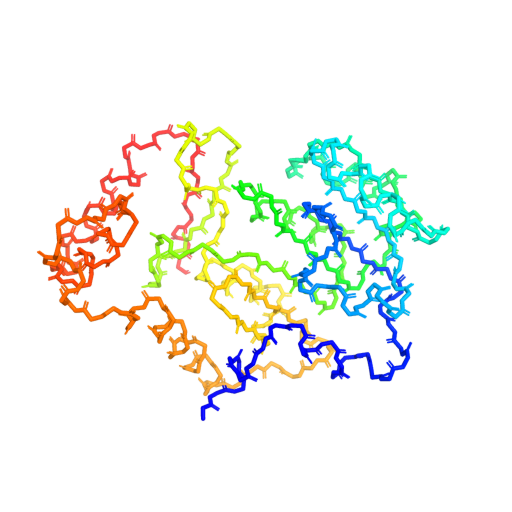 O O . ARG A 1 190 ? -10.235 -8.218 -19.533 1.00 67.50 190 ARG A O 1
ATOM 1471 N N . SER A 1 191 ? -12.449 -7.927 -19.336 1.00 68.31 191 SER A N 1
ATOM 1472 C CA . SER A 1 191 ? -12.453 -6.508 -19.708 1.00 68.31 191 SER A CA 1
ATOM 1473 C C . SER A 1 191 ? -11.755 -5.614 -18.684 1.00 68.31 191 SER A C 1
ATOM 1475 O O . SER A 1 191 ? -11.189 -4.594 -19.068 1.00 68.31 191 SER A O 1
ATOM 1477 N N . HIS A 1 192 ? -11.739 -5.992 -17.405 1.00 72.62 192 HIS A N 1
ATOM 1478 C CA . HIS A 1 192 ? -11.050 -5.215 -16.381 1.00 72.62 192 HIS A CA 1
ATOM 1479 C C . HIS A 1 192 ? -9.535 -5.361 -16.471 1.00 72.62 192 HIS A C 1
ATOM 1481 O O . HIS A 1 192 ? -8.840 -4.360 -16.380 1.00 72.62 192 HIS A O 1
ATOM 1487 N N . LEU A 1 193 ? -9.021 -6.574 -16.713 1.00 70.75 193 LEU A N 1
ATOM 1488 C CA . LEU A 1 193 ? -7.583 -6.796 -16.908 1.00 70.75 193 LEU A CA 1
ATOM 1489 C C . LEU A 1 193 ? -7.070 -6.013 -18.119 1.00 70.75 193 LEU A C 1
ATOM 1491 O O . LEU A 1 193 ? -6.082 -5.293 -18.016 1.00 70.75 193 LEU A O 1
ATOM 1495 N N . LEU A 1 194 ? -7.780 -6.103 -19.249 1.00 72.25 194 LEU A N 1
ATOM 1496 C CA . LEU A 1 194 ? -7.472 -5.298 -20.435 1.00 72.25 194 LEU A CA 1
ATOM 1497 C C . LEU A 1 194 ? -7.540 -3.802 -20.127 1.00 72.25 194 LEU A C 1
ATOM 1499 O O . LEU A 1 194 ? -6.767 -3.018 -20.667 1.00 72.25 194 LEU A O 1
ATOM 1503 N N . GLY A 1 195 ? -8.448 -3.413 -19.237 1.00 74.00 195 GLY A N 1
ATOM 1504 C CA . GLY A 1 195 ? -8.573 -2.045 -18.794 1.00 74.00 195 GLY A CA 1
ATOM 1505 C C . GLY A 1 195 ? -7.432 -1.550 -17.912 1.00 74.00 195 GLY A C 1
ATOM 1506 O O . GLY A 1 195 ? -6.933 -0.450 -18.131 1.00 74.00 195 GLY A O 1
ATOM 1507 N N . ALA A 1 196 ? -6.991 -2.372 -16.963 1.00 74.81 196 ALA A N 1
ATOM 1508 C CA . ALA A 1 196 ? -5.820 -2.120 -16.135 1.00 74.81 196 ALA A CA 1
ATOM 1509 C C . ALA A 1 196 ? -4.556 -2.015 -16.995 1.00 74.81 196 ALA A C 1
ATOM 1511 O O . ALA A 1 196 ? -3.795 -1.067 -16.851 1.00 74.81 196 ALA A O 1
ATOM 1512 N N . MET A 1 197 ? -4.379 -2.932 -17.953 1.00 74.12 197 MET A N 1
ATOM 1513 C CA . MET A 1 197 ? -3.273 -2.876 -18.912 1.00 74.12 197 MET A CA 1
ATOM 1514 C C . MET A 1 197 ? -3.333 -1.618 -19.778 1.00 74.12 197 MET A C 1
ATOM 1516 O O . MET A 1 197 ? -2.331 -0.928 -19.914 1.00 74.12 197 MET A O 1
ATOM 1520 N N . GLY A 1 198 ? -4.499 -1.295 -20.346 1.00 73.69 198 GLY A N 1
ATOM 1521 C CA . GLY A 1 198 ? -4.670 -0.090 -21.158 1.00 73.69 198 GLY A CA 1
ATOM 1522 C C . GLY A 1 198 ? -4.378 1.185 -20.370 1.00 73.69 198 GLY A C 1
ATOM 1523 O O . GLY A 1 198 ? -3.743 2.094 -20.894 1.00 73.69 198 GLY A O 1
ATOM 1524 N N . CYS A 1 199 ? -4.781 1.225 -19.101 1.00 76.31 199 CYS A N 1
ATOM 1525 C CA . CYS A 1 199 ? -4.471 2.334 -18.216 1.00 76.31 199 CYS A CA 1
ATOM 1526 C C . CYS A 1 199 ? -2.976 2.432 -17.893 1.00 76.31 199 CYS A C 1
ATOM 1528 O O . CYS A 1 199 ? -2.386 3.492 -18.088 1.00 76.31 199 CYS A O 1
ATOM 1530 N N . TYR A 1 200 ? -2.355 1.328 -17.471 1.00 75.75 200 TYR A N 1
ATOM 1531 C CA . TYR A 1 200 ? -0.920 1.272 -17.208 1.00 75.75 200 TYR A CA 1
ATOM 1532 C C . TYR A 1 200 ? -0.118 1.762 -18.419 1.00 75.75 200 TYR A C 1
ATOM 1534 O O . TYR A 1 200 ? 0.727 2.640 -18.292 1.00 75.75 200 TYR A O 1
ATOM 1542 N N . LEU A 1 201 ? -0.446 1.274 -19.617 1.00 71.88 201 LEU A N 1
ATOM 1543 C CA . LEU A 1 201 ? 0.196 1.735 -20.845 1.00 71.88 201 LEU A CA 1
ATOM 1544 C C . LEU A 1 201 ? -0.078 3.227 -21.107 1.00 71.88 201 LEU A C 1
ATOM 1546 O O . LEU A 1 201 ? 0.835 3.954 -21.474 1.00 71.88 201 LEU A O 1
ATOM 1550 N N . SER A 1 202 ? -1.297 3.726 -20.883 1.00 70.56 202 SER A N 1
ATOM 1551 C CA . SER A 1 202 ? -1.585 5.160 -21.059 1.00 70.56 202 SER A CA 1
ATOM 1552 C C . SER A 1 202 ? -0.788 6.065 -20.120 1.00 70.56 202 SER A C 1
ATOM 1554 O O . SER A 1 202 ? -0.362 7.131 -20.550 1.00 70.56 202 SER A O 1
ATOM 1556 N N . MET A 1 203 ? -0.551 5.627 -18.881 1.00 73.50 203 MET A N 1
ATOM 1557 C CA . MET A 1 203 ? 0.149 6.424 -17.872 1.00 73.50 203 MET A CA 1
ATOM 1558 C C . MET A 1 203 ? 1.671 6.314 -17.989 1.00 73.50 203 MET A C 1
ATOM 1560 O O . MET A 1 203 ? 2.364 7.299 -17.779 1.00 73.50 203 MET A O 1
ATOM 1564 N N . HIS A 1 204 ? 2.187 5.139 -18.354 1.00 65.75 204 HIS A N 1
ATOM 1565 C CA . HIS A 1 204 ? 3.620 4.841 -18.256 1.00 65.75 204 HIS A CA 1
ATOM 1566 C C . HIS A 1 204 ? 4.300 4.567 -19.606 1.00 65.75 204 HIS A C 1
ATOM 1568 O O . HIS A 1 204 ? 5.522 4.586 -19.684 1.00 65.75 204 HIS A O 1
ATOM 1574 N N . ALA A 1 205 ? 3.537 4.305 -20.675 1.00 61.59 205 ALA A N 1
ATOM 1575 C CA . ALA A 1 205 ? 4.077 4.019 -22.011 1.00 61.59 205 ALA A CA 1
ATOM 1576 C C . ALA A 1 205 ? 3.755 5.112 -23.048 1.00 61.59 205 ALA A C 1
ATOM 1578 O O . ALA A 1 205 ? 4.495 5.287 -24.007 1.00 61.59 205 ALA A O 1
ATOM 1579 N N . PHE A 1 206 ? 2.665 5.868 -22.882 1.00 52.62 206 PHE A N 1
ATOM 1580 C CA . PHE A 1 206 ? 2.216 6.843 -23.889 1.00 52.62 206 PHE A CA 1
ATOM 1581 C C . PHE A 1 206 ? 2.357 8.312 -23.467 1.00 52.62 206 PHE A C 1
ATOM 1583 O O . PHE A 1 206 ? 1.913 9.195 -24.199 1.00 52.62 206 PHE A O 1
ATOM 1590 N N . HIS A 1 207 ? 2.966 8.601 -22.312 1.00 45.22 207 HIS A N 1
ATOM 1591 C CA . HIS A 1 207 ? 2.942 9.946 -21.729 1.00 45.22 207 HIS A CA 1
ATOM 1592 C C . HIS A 1 207 ? 4.017 10.933 -22.216 1.00 45.22 207 HIS A C 1
ATOM 1594 O O . HIS A 1 207 ? 4.147 12.006 -21.630 1.00 45.22 207 HIS A O 1
ATOM 1600 N N . PHE A 1 208 ? 4.721 10.663 -23.319 1.00 46.66 208 PHE A N 1
ATOM 1601 C CA . PHE A 1 208 ? 5.743 11.585 -23.817 1.00 46.66 208 PHE A CA 1
ATOM 1602 C C . PHE A 1 208 ? 5.606 11.927 -25.302 1.00 46.66 208 PHE A C 1
ATOM 1604 O O . PHE A 1 208 ? 5.546 11.055 -26.167 1.00 46.66 208 PHE A O 1
ATOM 1611 N N . GLU A 1 209 ? 5.620 13.232 -25.594 1.00 39.59 209 GLU A N 1
ATOM 1612 C CA . GLU A 1 209 ? 5.985 13.720 -26.919 1.00 39.59 209 GLU A CA 1
ATOM 1613 C C . GLU A 1 209 ? 7.506 13.534 -27.117 1.00 39.59 209 GLU A C 1
ATOM 1615 O O . GLU A 1 209 ? 8.292 14.022 -26.295 1.00 39.59 209 GLU A O 1
ATOM 1620 N N . PRO A 1 210 ? 7.957 12.910 -28.223 1.00 38.00 210 PRO A N 1
ATOM 1621 C CA . PRO A 1 210 ? 9.381 12.741 -28.544 1.00 38.00 210 PRO A CA 1
ATOM 1622 C C . PRO A 1 210 ? 10.184 14.055 -28.581 1.00 38.00 210 PRO A C 1
ATOM 1624 O O . PRO A 1 210 ? 11.408 14.059 -28.484 1.00 38.00 210 PRO A O 1
ATOM 1627 N N . THR A 1 211 ? 9.509 15.196 -28.716 1.00 36.59 211 THR A N 1
ATOM 1628 C CA . THR A 1 211 ? 10.087 16.544 -28.793 1.00 36.59 211 THR A CA 1
ATOM 1629 C C . THR A 1 211 ? 10.750 17.009 -27.496 1.00 36.59 211 THR A C 1
ATOM 1631 O O . THR A 1 211 ? 11.720 17.764 -27.570 1.00 36.59 211 THR A O 1
ATOM 1634 N N . ALA A 1 212 ? 10.318 16.532 -26.322 1.00 38.16 212 ALA A N 1
ATOM 1635 C CA . ALA A 1 212 ? 10.938 16.900 -25.042 1.00 38.16 212 ALA A CA 1
ATOM 1636 C C . ALA A 1 212 ? 12.357 16.313 -24.872 1.00 38.16 212 ALA A C 1
ATOM 1638 O O . ALA A 1 212 ? 13.206 16.918 -24.219 1.00 38.16 212 ALA A O 1
ATOM 1639 N N . LEU A 1 213 ? 12.659 15.183 -25.523 1.00 36.81 213 LEU A N 1
ATOM 1640 C CA . LEU A 1 213 ? 13.994 14.565 -25.522 1.00 36.81 213 LEU A CA 1
ATOM 1641 C C . LEU A 1 213 ? 15.030 15.357 -26.339 1.00 36.81 213 LEU A C 1
ATOM 1643 O O . LEU A 1 213 ? 16.232 15.211 -26.118 1.00 36.81 213 LEU A O 1
ATOM 1647 N N . ILE A 1 214 ? 14.584 16.208 -27.267 1.00 40.31 214 ILE A N 1
ATOM 1648 C CA . ILE A 1 214 ? 15.454 16.919 -28.217 1.00 40.31 214 ILE A CA 1
ATOM 1649 C C . ILE A 1 214 ? 15.955 18.257 -27.639 1.00 40.31 214 ILE A C 1
ATOM 1651 O O . ILE A 1 214 ? 16.997 18.756 -28.058 1.00 40.31 214 ILE A O 1
ATOM 1655 N N . SER A 1 215 ? 15.285 18.831 -26.632 1.00 40.38 215 SER A N 1
ATOM 1656 C CA . SER A 1 215 ? 15.633 20.154 -26.080 1.00 40.38 215 SER A CA 1
ATO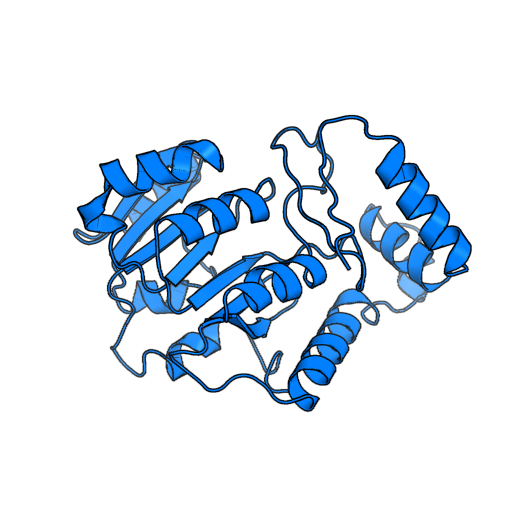M 1657 C C . SER A 1 215 ? 16.743 20.160 -25.017 1.00 40.38 215 SER A C 1
ATOM 1659 O O . SER A 1 215 ? 17.001 21.198 -24.414 1.00 40.38 215 SER A O 1
ATOM 1661 N N . GLY A 1 216 ? 17.447 19.044 -24.802 1.00 39.28 216 GLY A N 1
ATOM 1662 C CA . GLY A 1 216 ? 18.790 19.049 -24.200 1.00 39.28 216 GLY A CA 1
ATOM 1663 C C . GLY A 1 216 ? 18.908 19.379 -22.705 1.00 39.28 216 GLY A C 1
ATOM 1664 O O . GLY A 1 216 ? 20.027 19.434 -22.201 1.00 39.28 216 GLY A O 1
ATOM 1665 N N . SER A 1 217 ? 17.809 19.542 -21.968 1.00 46.53 217 SER A N 1
ATOM 1666 C CA . SER A 1 217 ? 17.833 19.670 -20.505 1.00 46.53 217 SER A CA 1
ATOM 1667 C C . SER A 1 217 ? 16.908 18.642 -19.862 1.00 46.53 217 SER A C 1
ATOM 1669 O O . SER A 1 217 ? 15.793 18.962 -19.456 1.00 46.53 217 SER A O 1
ATOM 1671 N N . ILE A 1 218 ? 17.348 17.387 -19.794 1.00 44.41 218 ILE A N 1
ATOM 1672 C CA . ILE A 1 218 ? 16.657 16.375 -18.996 1.00 44.41 218 ILE A CA 1
ATOM 1673 C C . ILE A 1 218 ? 17.682 15.721 -18.078 1.00 44.41 218 ILE A C 1
ATOM 1675 O O . ILE A 1 218 ? 18.498 14.894 -18.491 1.00 44.41 218 ILE A O 1
ATOM 1679 N N . ASP A 1 219 ? 17.602 16.135 -16.819 1.00 45.03 219 ASP A N 1
ATOM 1680 C CA . ASP A 1 219 ? 18.231 15.541 -15.638 1.00 45.03 219 ASP A CA 1
ATOM 1681 C C . ASP A 1 219 ? 17.543 14.225 -15.220 1.00 45.03 219 ASP A C 1
ATOM 1683 O O . ASP A 1 219 ? 17.769 13.702 -14.138 1.00 45.03 219 ASP A O 1
ATOM 1687 N N . ASP A 1 220 ? 16.690 13.666 -16.078 1.00 53.34 220 ASP A N 1
ATOM 1688 C CA . ASP A 1 220 ? 15.862 12.518 -15.746 1.00 53.34 220 ASP A CA 1
ATOM 1689 C C . ASP A 1 220 ? 16.320 11.278 -16.522 1.00 53.34 220 ASP A C 1
ATOM 1691 O O . ASP A 1 220 ? 15.890 10.979 -17.640 1.00 53.34 220 ASP A O 1
ATOM 1695 N N . ALA A 1 221 ? 17.296 10.572 -15.947 1.00 50.62 221 ALA A N 1
ATOM 1696 C CA . ALA A 1 221 ? 17.762 9.273 -16.438 1.00 50.62 221 ALA A CA 1
ATOM 1697 C C . ALA A 1 221 ? 16.604 8.262 -16.579 1.00 50.62 221 ALA A C 1
ATOM 1699 O O . ALA A 1 221 ? 16.636 7.416 -17.469 1.00 50.62 221 ALA A O 1
ATOM 1700 N N . TRP A 1 222 ? 15.560 8.422 -15.765 1.00 51.47 222 TRP A N 1
ATOM 1701 C CA . TRP A 1 222 ? 14.348 7.609 -15.738 1.00 51.47 222 TRP A CA 1
ATOM 1702 C C . TRP A 1 222 ? 13.584 7.589 -17.062 1.00 51.47 222 TRP A C 1
ATOM 1704 O O . TRP A 1 222 ? 13.384 6.534 -17.668 1.00 51.47 222 TRP A O 1
ATOM 1714 N N . THR A 1 223 ? 13.246 8.778 -17.560 1.00 49.72 223 THR A N 1
ATOM 1715 C CA . THR A 1 223 ? 12.506 8.968 -18.811 1.00 49.72 223 THR A CA 1
ATOM 1716 C C . THR A 1 223 ? 13.268 8.409 -20.024 1.00 49.72 223 THR A C 1
ATOM 1718 O O . THR A 1 223 ? 12.667 7.944 -20.996 1.00 49.72 223 THR A O 1
ATOM 1721 N N . ARG A 1 224 ? 14.610 8.405 -19.974 1.00 50.56 224 ARG A N 1
ATOM 1722 C CA . ARG A 1 224 ? 15.456 7.804 -21.020 1.00 50.56 224 ARG A CA 1
ATOM 1723 C C . ARG A 1 224 ? 15.413 6.278 -21.002 1.00 50.56 224 ARG A C 1
ATOM 1725 O O . ARG A 1 224 ? 15.317 5.684 -22.071 1.00 50.56 224 ARG A O 1
ATOM 1732 N N . THR A 1 225 ? 15.445 5.649 -19.828 1.00 51.41 225 THR A N 1
ATOM 1733 C CA . THR A 1 225 ? 15.373 4.184 -19.697 1.00 51.41 225 THR A CA 1
ATOM 1734 C C . THR A 1 225 ? 14.027 3.632 -20.173 1.00 51.41 225 THR A C 1
ATOM 1736 O O . THR A 1 225 ? 13.999 2.638 -20.894 1.00 51.41 225 THR A O 1
ATOM 1739 N N . GLN A 1 226 ? 12.918 4.307 -19.853 1.00 50.53 226 GLN A N 1
ATOM 1740 C CA . GLN A 1 226 ? 11.582 3.888 -20.294 1.00 50.53 226 GLN A CA 1
ATOM 1741 C C . GLN A 1 226 ? 11.410 3.964 -21.822 1.00 50.53 226 GLN A C 1
ATOM 1743 O O . GLN A 1 226 ? 10.956 2.997 -22.434 1.00 50.53 226 GLN A O 1
ATOM 1748 N N . HIS A 1 227 ? 11.818 5.068 -22.460 1.00 48.09 227 HIS A N 1
ATOM 1749 C CA . HIS A 1 227 ? 11.767 5.186 -23.924 1.00 48.09 227 HIS A CA 1
ATOM 1750 C C . HIS A 1 227 ? 12.697 4.213 -24.632 1.00 48.09 227 HIS A C 1
ATOM 1752 O O . HIS A 1 227 ? 12.293 3.582 -25.608 1.00 48.09 227 HIS A O 1
ATOM 1758 N N . TYR A 1 228 ? 13.918 4.061 -24.118 1.00 52.19 228 TYR A N 1
ATOM 1759 C CA . TYR A 1 228 ? 14.884 3.125 -24.667 1.00 52.19 228 TYR A CA 1
ATOM 1760 C C . TYR A 1 228 ? 14.293 1.714 -24.765 1.00 52.19 228 TYR A C 1
ATOM 1762 O O . TYR A 1 228 ? 14.445 1.066 -25.794 1.00 52.19 228 TYR A O 1
ATOM 1770 N N . TRP A 1 229 ? 13.531 1.259 -23.770 1.00 53.72 229 TRP A N 1
ATOM 1771 C CA . TRP A 1 229 ? 12.889 -0.056 -23.833 1.00 53.72 229 TRP A CA 1
ATOM 1772 C C . TRP A 1 229 ? 11.713 -0.164 -24.799 1.00 53.72 229 TRP A C 1
ATOM 1774 O O . TRP A 1 229 ? 11.441 -1.255 -25.290 1.00 53.72 229 TRP A O 1
ATOM 1784 N N . MET A 1 230 ? 11.003 0.928 -25.073 1.00 50.44 230 MET A N 1
ATOM 1785 C CA . MET A 1 230 ? 9.893 0.904 -26.030 1.00 50.44 230 MET A CA 1
ATOM 1786 C C . MET A 1 230 ? 10.357 0.967 -27.486 1.00 50.44 230 MET A C 1
ATOM 1788 O O . MET A 1 230 ? 9.676 0.437 -28.362 1.00 50.44 230 MET A O 1
ATOM 1792 N N . GLU A 1 231 ? 11.497 1.606 -27.749 1.00 48.56 231 GLU A N 1
ATOM 1793 C CA . GLU A 1 231 ? 12.058 1.756 -29.098 1.00 48.56 231 GLU A CA 1
ATOM 1794 C C . GLU A 1 231 ? 13.069 0.661 -29.459 1.00 48.56 231 GLU A C 1
ATOM 1796 O O . GLU A 1 231 ? 13.326 0.413 -30.640 1.00 48.56 231 GLU A O 1
ATOM 1801 N N . SER A 1 232 ? 13.637 -0.010 -28.458 1.00 48.97 232 SER A N 1
ATOM 1802 C CA . SER A 1 232 ? 14.596 -1.091 -28.667 1.00 48.97 232 SER A CA 1
ATOM 1803 C C . SER A 1 232 ? 13.915 -2.385 -29.099 1.00 48.97 232 SER A C 1
ATOM 1805 O O . SER A 1 232 ? 12.748 -2.651 -28.806 1.00 48.97 232 SER A O 1
ATOM 1807 N N . ASN A 1 233 ? 14.672 -3.235 -29.793 1.00 50.56 233 ASN A N 1
ATOM 1808 C CA . ASN A 1 233 ? 14.219 -4.580 -30.117 1.00 50.56 233 ASN A CA 1
ATOM 1809 C C . ASN A 1 233 ? 13.865 -5.313 -28.807 1.00 50.56 233 ASN A C 1
ATOM 1811 O O . ASN A 1 233 ? 14.710 -5.369 -27.912 1.00 50.56 233 ASN A O 1
ATOM 1815 N N . PRO A 1 234 ? 12.665 -5.911 -28.680 1.00 50.97 234 PRO A N 1
ATOM 1816 C CA . PRO A 1 234 ? 12.264 -6.622 -27.469 1.00 50.97 234 PRO A CA 1
ATOM 1817 C C . PRO A 1 234 ? 13.282 -7.666 -27.000 1.00 50.97 234 PRO A C 1
ATOM 1819 O O . PRO A 1 234 ? 13.406 -7.886 -25.801 1.00 50.97 234 PRO A O 1
ATOM 1822 N N . HIS A 1 235 ? 14.023 -8.292 -27.922 1.00 45.38 235 HIS A N 1
ATOM 1823 C CA . HIS A 1 235 ? 15.099 -9.224 -27.583 1.00 45.38 235 HIS A CA 1
ATOM 1824 C C . HIS A 1 235 ? 16.281 -8.549 -26.879 1.00 45.38 235 HIS A C 1
ATOM 1826 O O . HIS A 1 235 ? 16.744 -9.072 -25.872 1.00 45.38 235 HIS A O 1
ATOM 1832 N N . ASP A 1 236 ? 16.702 -7.372 -27.338 1.00 49.06 236 ASP A N 1
ATOM 1833 C CA . ASP A 1 236 ? 17.814 -6.624 -26.743 1.00 49.06 236 ASP A CA 1
ATOM 1834 C C . ASP A 1 236 ? 17.412 -6.039 -25.382 1.00 49.06 236 ASP A C 1
ATOM 1836 O O . ASP A 1 236 ? 18.185 -6.081 -24.431 1.00 49.06 236 ASP A O 1
ATOM 1840 N N . VAL A 1 237 ? 16.160 -5.584 -25.250 1.00 51.81 237 VAL A N 1
ATOM 1841 C CA . VAL A 1 237 ? 15.589 -5.158 -23.961 1.00 51.81 237 VAL A CA 1
ATOM 1842 C C . VAL A 1 237 ? 15.525 -6.325 -22.991 1.00 51.81 237 VAL A C 1
ATOM 1844 O O . VAL A 1 237 ? 15.902 -6.171 -21.835 1.00 51.81 237 VAL A O 1
ATOM 1847 N N . MET A 1 238 ? 15.066 -7.496 -23.441 1.00 51.31 238 MET A N 1
ATOM 1848 C CA . MET A 1 238 ? 15.058 -8.707 -22.622 1.00 51.31 238 MET A CA 1
ATOM 1849 C C . MET A 1 238 ? 16.469 -9.089 -22.185 1.00 51.31 238 MET A C 1
ATOM 1851 O O . MET A 1 238 ? 16.644 -9.387 -21.010 1.00 51.31 238 MET A O 1
ATOM 1855 N N . ASP A 1 239 ? 17.457 -9.044 -23.077 1.00 48.84 239 ASP A N 1
ATOM 1856 C CA . ASP A 1 239 ? 18.848 -9.378 -22.767 1.00 48.84 239 ASP A CA 1
ATOM 1857 C C . ASP A 1 239 ? 19.507 -8.344 -21.849 1.00 48.84 239 ASP A C 1
ATOM 1859 O O . ASP A 1 239 ? 20.251 -8.723 -20.952 1.00 48.84 239 ASP A O 1
ATOM 1863 N N . GLU A 1 240 ? 19.221 -7.053 -22.003 1.00 48.94 240 GLU A N 1
ATOM 1864 C CA . GLU A 1 240 ? 19.759 -5.994 -21.146 1.00 48.94 240 GLU A CA 1
ATOM 1865 C C . GLU A 1 240 ? 19.085 -5.962 -19.776 1.00 48.94 240 GLU A C 1
ATOM 1867 O O . GLU A 1 240 ? 19.763 -5.825 -18.755 1.00 48.94 240 GLU A O 1
ATOM 1872 N N . VAL A 1 241 ? 17.763 -6.148 -19.731 1.00 52.38 241 VAL A N 1
ATOM 1873 C CA . VAL A 1 241 ? 17.041 -6.427 -18.490 1.00 52.38 241 VAL A CA 1
ATOM 1874 C C . VAL A 1 241 ? 17.686 -7.657 -17.863 1.00 52.38 241 VAL A C 1
ATOM 1876 O O . VAL A 1 241 ? 18.214 -7.555 -16.768 1.00 52.38 241 VAL A O 1
ATOM 1879 N N . TRP A 1 242 ? 17.812 -8.778 -18.571 1.00 47.31 242 TRP A N 1
ATOM 1880 C CA . TRP A 1 242 ? 18.440 -9.998 -18.062 1.00 47.31 242 TRP A CA 1
ATOM 1881 C C . TRP A 1 242 ? 19.892 -9.810 -17.589 1.00 47.31 242 TRP A C 1
ATOM 1883 O O . TRP A 1 242 ? 20.263 -10.332 -16.540 1.00 47.31 242 TRP A O 1
ATOM 1893 N N . GLN A 1 243 ? 20.726 -9.041 -18.287 1.00 44.81 243 GLN A N 1
ATOM 1894 C CA . GLN A 1 243 ? 22.108 -8.742 -17.892 1.00 44.81 243 GLN A CA 1
ATOM 1895 C C . GLN A 1 243 ? 22.169 -7.851 -16.645 1.00 44.81 243 GLN A C 1
ATOM 1897 O O . GLN A 1 243 ? 22.949 -8.122 -15.730 1.00 44.81 243 GLN A O 1
ATOM 1902 N N . ASN A 1 244 ? 21.315 -6.831 -16.544 1.00 44.97 244 ASN A N 1
ATOM 1903 C CA . ASN A 1 244 ? 21.191 -6.012 -15.335 1.00 44.97 244 ASN A CA 1
ATOM 1904 C C . ASN A 1 244 ? 20.609 -6.820 -14.160 1.00 44.97 244 ASN A C 1
ATOM 1906 O O . ASN A 1 244 ? 21.075 -6.697 -13.030 1.00 44.97 244 ASN A O 1
ATOM 1910 N N . LEU A 1 245 ? 19.664 -7.722 -14.438 1.00 45.34 245 LEU A N 1
ATOM 1911 C CA . LEU A 1 245 ? 19.052 -8.640 -13.475 1.00 45.34 245 LEU A CA 1
ATOM 1912 C C . LEU A 1 245 ? 20.040 -9.691 -12.942 1.00 45.34 245 LEU A C 1
ATOM 1914 O O . LEU A 1 245 ? 19.978 -10.057 -11.772 1.00 45.34 245 LEU A O 1
ATOM 1918 N N . THR A 1 246 ? 20.951 -10.192 -13.782 1.00 40.09 246 THR A N 1
ATOM 1919 C CA . THR A 1 246 ? 21.905 -11.265 -13.429 1.00 40.09 246 THR A CA 1
ATOM 1920 C C . THR A 1 246 ? 23.265 -10.757 -12.948 1.00 40.09 246 THR A C 1
ATOM 1922 O O . THR A 1 246 ? 24.014 -11.509 -12.319 1.00 40.09 246 THR A O 1
ATOM 1925 N N . SER A 1 247 ? 23.593 -9.485 -13.190 1.00 40.03 247 SER A N 1
ATOM 1926 C CA . SER A 1 247 ? 24.823 -8.850 -12.694 1.00 40.03 247 SER A CA 1
ATOM 1927 C C . SER A 1 247 ? 24.776 -8.511 -11.198 1.00 40.03 247 SER A C 1
ATOM 1929 O O . SER A 1 247 ? 25.828 -8.350 -10.576 1.00 40.03 247 SER A O 1
ATOM 1931 N N . TRP A 1 248 ? 23.587 -8.494 -10.586 1.00 39.69 248 TRP A N 1
ATOM 1932 C CA . TRP A 1 248 ? 23.386 -8.249 -9.155 1.00 39.69 248 TRP A CA 1
ATOM 1933 C C . TRP A 1 248 ? 23.231 -9.568 -8.387 1.00 39.69 248 TRP A C 1
ATOM 1935 O O . TRP A 1 248 ? 22.137 -10.072 -8.146 1.00 39.69 248 TRP A O 1
ATOM 1945 N N . LYS A 1 249 ? 24.365 -10.166 -8.007 1.00 38.59 249 LYS A N 1
ATOM 1946 C CA . LYS A 1 249 ? 24.407 -11.378 -7.173 1.00 38.59 249 LYS A CA 1
ATOM 1947 C C . LYS A 1 249 ? 23.868 -11.107 -5.759 1.00 38.59 249 LYS A C 1
ATOM 1949 O O . LYS A 1 249 ? 24.482 -10.353 -5.017 1.00 38.59 249 LYS A O 1
ATOM 1954 N N . GLY A 1 250 ? 22.821 -11.832 -5.358 1.00 42.22 250 GLY A N 1
ATOM 1955 C CA . GLY A 1 250 ? 22.523 -12.169 -3.954 1.00 42.22 250 GLY A CA 1
ATOM 1956 C C . GLY A 1 250 ? 21.485 -11.317 -3.215 1.00 42.22 250 GLY A C 1
ATOM 1957 O O . GLY A 1 250 ? 20.818 -11.861 -2.340 1.00 42.22 250 GLY A O 1
ATOM 1958 N N . ASP A 1 251 ? 21.292 -10.048 -3.590 1.00 39.47 251 ASP A N 1
ATOM 1959 C CA . ASP A 1 251 ? 20.479 -9.094 -2.804 1.00 39.47 251 ASP A CA 1
ATOM 1960 C C . ASP A 1 251 ? 19.101 -8.763 -3.415 1.00 39.47 251 ASP A C 1
ATOM 1962 O O . ASP A 1 251 ? 18.309 -8.023 -2.827 1.00 39.47 251 ASP A O 1
ATOM 1966 N N . ILE A 1 252 ? 18.781 -9.327 -4.586 1.00 39.78 252 ILE A N 1
ATOM 1967 C CA . ILE A 1 252 ? 17.482 -9.176 -5.254 1.00 39.78 252 ILE A CA 1
ATOM 1968 C C . ILE A 1 252 ? 16.990 -10.565 -5.681 1.00 39.78 252 ILE A C 1
ATOM 1970 O O . ILE A 1 252 ? 17.689 -11.286 -6.392 1.00 39.78 252 ILE A O 1
ATOM 1974 N N . GLN A 1 253 ? 15.794 -10.965 -5.241 1.00 37.78 253 GLN A N 1
ATOM 1975 C CA . GLN A 1 253 ? 15.165 -12.221 -5.657 1.00 37.78 253 GLN A CA 1
ATOM 1976 C C . GLN A 1 253 ? 14.079 -11.901 -6.677 1.00 37.78 253 GLN A C 1
ATOM 1978 O O . GLN A 1 253 ? 13.040 -11.328 -6.354 1.00 37.78 253 GLN A O 1
ATOM 1983 N N . PHE A 1 254 ? 14.323 -12.304 -7.916 1.00 42.53 254 PHE A N 1
ATOM 1984 C CA . PHE A 1 254 ? 13.307 -12.327 -8.953 1.00 42.53 254 PHE A CA 1
ATOM 1985 C C . PHE A 1 254 ? 12.730 -13.737 -9.018 1.00 42.53 254 PHE A C 1
ATOM 1987 O O . PHE A 1 254 ? 13.467 -14.706 -9.192 1.00 42.53 254 PHE A O 1
ATOM 1994 N N . SER A 1 255 ? 11.412 -13.859 -8.867 1.00 34.97 255 SER A N 1
ATOM 1995 C CA . SER A 1 255 ? 10.699 -15.096 -9.177 1.00 34.97 255 SER A CA 1
ATOM 1996 C C . SER A 1 255 ? 10.196 -15.009 -10.619 1.00 34.97 255 SER A C 1
ATOM 1998 O O . SER A 1 255 ? 9.356 -14.175 -10.960 1.00 34.97 255 SER A O 1
ATOM 2000 N N . LEU A 1 256 ? 10.740 -15.885 -11.464 1.00 33.28 256 LEU A N 1
ATOM 2001 C CA . LEU A 1 256 ? 10.141 -16.309 -12.729 1.00 33.28 256 LEU A CA 1
ATOM 2002 C C . LEU A 1 256 ? 9.385 -17.621 -12.493 1.00 33.28 256 LEU A C 1
ATOM 2004 O O . LEU A 1 256 ? 9.586 -18.603 -13.201 1.00 33.28 256 LEU A O 1
ATOM 2008 N N . GLU A 1 257 ? 8.548 -17.686 -11.460 1.00 30.88 257 GLU A N 1
ATOM 2009 C CA . GLU A 1 257 ? 7.517 -18.722 -11.445 1.00 30.88 257 GLU A CA 1
ATOM 2010 C C . GLU A 1 257 ? 6.418 -18.265 -12.401 1.00 30.88 257 GLU A C 1
ATOM 2012 O O . GLU A 1 257 ? 5.657 -17.353 -12.082 1.00 30.88 257 GLU A O 1
ATOM 2017 N N . LEU A 1 258 ? 6.401 -18.823 -13.616 1.00 34.88 258 LEU A N 1
ATOM 2018 C CA . LEU A 1 258 ? 5.306 -18.632 -14.572 1.00 34.88 258 LEU A CA 1
ATOM 2019 C C . LEU A 1 258 ? 3.962 -18.985 -13.926 1.00 34.88 258 LEU A C 1
ATOM 2021 O O . LEU A 1 258 ? 3.834 -20.130 -13.440 1.00 34.88 258 LEU A O 1
#

Secondary structure (DSSP, 8-state):
--GGGSS-GGGHHHHHS-TT---SEEEEES-TTSSS-TTHHHHHTT-EEEEEES-HHHHHHHHHHH--TTEEEEE----GGGHHHHHHHTHHHHTT-SEEEE--SSSHHHHHHHHHTT---SEEEEEPB-SS-TT---B---S--TT-TT-SBBHHHHHHHHHTTTEEEEEE-SSEEEEEETTTSPPPPHHHHHHHHHHHHHHHTS---GGGGTSS----HHHHHHHHHHHS-HHHHHHHHHHHHHHS-SS-------

pLDDT: mean 78.59, std 19.75, range [30.88, 98.31]

Radius of gyration: 18.84 Å; chains: 1; bounding box: 46×39×51 Å

Sequence (258 aa):
MPQVCAGPVSDIWESLWPGKATASKIIIIGCGVLKEEPTQPLLDKGAGGLFIDMDKTRVRHAIFNMAAPSRLILNMSVQAHHMRHLVKEHRSFAKGAEVIQVDIDTVDGPVMNALLEVTSPVALVVELREFLPMPFRYSCLTTDTKGLAWGGSNLAYWLHALGLRGFYLARMDGRDAVFLHKSISSPQTRSHLLGAMGCYLSMHAFHFEPTALISGSIDDAWTRTQHYWMESNPHDVMDEVWQNLTSWKGDIQFSLEL